Protein AF-A0A2W5YX73-F1 (afdb_monomer_lite)

Structure (mmCIF, N/CA/C/O backbone):
data_AF-A0A2W5YX73-F1
#
_entry.id   AF-A0A2W5YX73-F1
#
loop_
_atom_site.group_PDB
_atom_site.id
_atom_site.type_symbol
_atom_site.label_atom_id
_atom_site.label_alt_id
_atom_site.label_comp_id
_atom_site.label_asym_id
_atom_site.label_entity_id
_atom_site.label_seq_id
_atom_site.pdbx_PDB_ins_code
_atom_site.Cartn_x
_atom_site.Cartn_y
_atom_site.Cartn_z
_atom_site.occupancy
_atom_site.B_iso_or_equiv
_atom_site.auth_seq_id
_atom_site.auth_comp_id
_atom_site.auth_asym_id
_atom_site.auth_atom_id
_atom_site.pdbx_PDB_model_num
ATOM 1 N N . MET A 1 1 ? 16.501 -4.331 12.157 1.00 64.50 1 MET A N 1
ATOM 2 C CA . MET A 1 1 ? 16.323 -3.641 10.862 1.00 64.50 1 MET A CA 1
ATOM 3 C C . MET A 1 1 ? 17.697 -3.510 10.232 1.00 64.50 1 MET A C 1
ATOM 5 O O . MET A 1 1 ? 18.559 -2.975 10.920 1.00 64.50 1 MET A O 1
ATOM 9 N N . PRO A 1 2 ? 17.926 -4.043 9.022 1.00 68.19 2 PRO A N 1
ATOM 10 C CA . PRO A 1 2 ? 19.190 -3.872 8.308 1.00 68.19 2 PRO A CA 1
ATOM 11 C C . PRO A 1 2 ? 19.464 -2.392 8.031 1.00 68.19 2 PRO A C 1
ATOM 13 O O . PRO A 1 2 ? 18.522 -1.626 7.815 1.00 68.19 2 PRO A O 1
ATOM 16 N N . ASP A 1 3 ? 20.736 -1.993 7.995 1.00 71.75 3 ASP A N 1
ATOM 17 C CA . ASP A 1 3 ? 21.124 -0.585 7.809 1.00 71.75 3 ASP A CA 1
ATOM 18 C C . ASP A 1 3 ? 20.580 0.006 6.498 1.00 71.75 3 ASP A C 1
ATOM 20 O O . ASP A 1 3 ? 20.161 1.161 6.464 1.00 71.75 3 ASP A O 1
ATOM 24 N N . ALA A 1 4 ? 20.470 -0.808 5.440 1.00 72.12 4 ALA A N 1
ATOM 25 C CA . ALA A 1 4 ? 19.916 -0.410 4.141 1.00 72.12 4 ALA A CA 1
ATOM 26 C C . ALA A 1 4 ? 18.429 0.004 4.175 1.00 72.12 4 ALA A C 1
ATOM 28 O O . ALA A 1 4 ? 17.947 0.639 3.230 1.00 72.12 4 ALA A O 1
ATOM 29 N N . TRP A 1 5 ? 17.708 -0.358 5.243 1.00 70.94 5 TRP A N 1
ATOM 30 C CA . TRP A 1 5 ? 16.288 -0.057 5.445 1.00 70.94 5 TRP A CA 1
ATOM 31 C C . TRP A 1 5 ? 16.022 0.835 6.652 1.00 70.94 5 TRP A C 1
ATOM 33 O O . TRP A 1 5 ? 14.865 1.071 6.996 1.00 70.94 5 TRP A O 1
ATOM 43 N N . ARG A 1 6 ? 17.071 1.343 7.305 1.00 77.69 6 ARG A N 1
ATOM 44 C CA . ARG A 1 6 ? 16.932 2.214 8.466 1.00 77.69 6 ARG A CA 1
ATOM 45 C C . ARG A 1 6 ? 16.909 3.674 8.005 1.00 77.69 6 ARG A C 1
ATOM 47 O O . ARG A 1 6 ? 17.974 4.212 7.704 1.00 77.69 6 ARG A O 1
ATOM 54 N N . PRO A 1 7 ? 15.738 4.337 7.936 1.00 78.44 7 PRO A N 1
ATOM 55 C CA . PRO A 1 7 ? 15.716 5.763 7.659 1.00 78.44 7 PRO A CA 1
ATOM 56 C C . PRO A 1 7 ? 16.443 6.522 8.775 1.00 78.44 7 PRO A C 1
ATOM 58 O O . PRO A 1 7 ? 16.339 6.169 9.956 1.00 78.44 7 PRO A O 1
ATOM 61 N N . SER A 1 8 ? 17.184 7.562 8.407 1.00 81.75 8 SER A N 1
ATOM 62 C CA . SER A 1 8 ? 17.710 8.532 9.361 1.00 81.75 8 SER A CA 1
ATOM 63 C C . SER A 1 8 ? 16.676 9.628 9.589 1.00 81.75 8 SER A C 1
ATOM 65 O O . SER A 1 8 ? 15.955 10.025 8.675 1.00 81.75 8 SER A O 1
ATOM 67 N N . LEU A 1 9 ? 16.592 10.104 10.827 1.00 81.81 9 LEU A N 1
ATOM 68 C CA . LEU A 1 9 ? 15.750 11.231 11.202 1.00 81.81 9 LEU A CA 1
ATOM 69 C C . LEU A 1 9 ? 16.659 12.325 11.738 1.00 81.81 9 LEU A C 1
ATOM 71 O O . LEU A 1 9 ? 17.456 12.073 12.643 1.00 81.81 9 LEU A O 1
ATOM 75 N N . ARG A 1 10 ? 16.525 13.532 11.196 1.00 84.12 10 ARG A N 1
ATOM 76 C CA . ARG A 1 10 ? 17.120 14.737 11.776 1.00 84.12 10 ARG A CA 1
ATOM 77 C C . ARG A 1 10 ? 16.108 15.872 11.768 1.00 84.12 10 ARG A C 1
ATOM 79 O O . ARG A 1 10 ? 15.139 15.831 11.013 1.00 84.12 10 ARG A O 1
ATOM 86 N N . THR A 1 11 ? 16.356 16.873 12.599 1.00 80.81 11 THR A N 1
ATOM 87 C CA . THR A 1 11 ? 15.589 18.117 12.603 1.00 80.81 11 THR A CA 1
ATOM 88 C C . THR A 1 11 ? 16.508 19.246 12.170 1.00 80.81 11 THR A C 1
ATOM 90 O O . THR A 1 11 ? 17.600 19.383 12.718 1.00 80.81 11 THR A O 1
ATOM 93 N N . GLU A 1 12 ? 16.069 20.034 11.199 1.00 80.81 12 GLU A N 1
ATOM 94 C CA . GLU A 1 12 ? 16.809 21.158 10.624 1.00 80.81 12 GLU A CA 1
ATOM 95 C C . GLU A 1 12 ? 15.820 22.314 10.433 1.00 80.81 12 GLU A C 1
ATOM 97 O O . GLU A 1 12 ? 14.739 22.107 9.888 1.00 80.81 12 GLU A O 1
ATOM 102 N N . ASP A 1 13 ? 16.121 23.487 10.998 1.00 80.38 13 ASP A N 1
ATOM 103 C CA . ASP A 1 13 ? 15.242 24.671 11.002 1.00 80.38 13 ASP A CA 1
ATOM 104 C C . ASP A 1 13 ? 13.784 24.404 11.442 1.00 80.38 13 ASP A C 1
ATOM 106 O O . ASP A 1 13 ? 12.838 25.019 10.961 1.00 80.38 13 ASP A O 1
ATOM 110 N N . GLY A 1 14 ? 13.585 23.463 12.374 1.00 73.44 14 GLY A N 1
ATOM 111 C CA . GLY A 1 14 ? 12.259 23.070 12.874 1.00 73.44 14 GLY A CA 1
ATOM 112 C C . GLY A 1 14 ? 11.514 22.053 12.001 1.00 73.44 14 GLY A C 1
ATOM 113 O O . GLY A 1 14 ? 10.468 21.554 12.414 1.00 73.44 14 GLY A O 1
ATOM 114 N N . HIS A 1 15 ? 12.067 21.673 10.848 1.00 71.31 15 HIS A N 1
ATOM 115 C CA . HIS A 1 15 ? 11.508 20.661 9.957 1.00 71.31 15 HIS A CA 1
ATOM 116 C C . HIS A 1 15 ? 12.157 19.296 10.184 1.00 71.31 15 HIS A C 1
ATOM 118 O O . HIS A 1 15 ? 13.371 19.179 10.371 1.00 71.31 15 HIS A O 1
ATOM 124 N N . ARG A 1 16 ? 11.343 18.236 10.152 1.00 77.00 16 ARG A N 1
ATOM 125 C CA . ARG A 1 16 ? 11.833 16.859 10.227 1.00 77.00 16 ARG A CA 1
ATOM 126 C C . ARG A 1 16 ? 12.245 16.393 8.832 1.00 77.00 16 ARG A C 1
ATOM 128 O O . ARG A 1 16 ? 11.451 16.408 7.898 1.00 77.00 16 ARG A O 1
ATOM 135 N N . ILE A 1 17 ? 13.501 15.977 8.709 1.00 80.31 17 ILE A N 1
ATOM 136 C CA . ILE A 1 17 ? 14.072 15.438 7.477 1.00 80.31 17 ILE A CA 1
ATOM 137 C C . ILE A 1 17 ? 14.245 13.935 7.645 1.00 80.31 17 ILE A C 1
ATOM 139 O O . ILE A 1 17 ? 14.902 13.469 8.584 1.00 80.31 17 ILE A O 1
ATOM 143 N N . VAL A 1 18 ? 13.667 13.183 6.710 1.00 81.50 18 VAL A N 1
ATOM 144 C CA . VAL A 1 18 ? 13.830 11.730 6.620 1.00 81.50 18 VAL A CA 1
ATOM 145 C C . VAL A 1 18 ? 14.858 11.427 5.537 1.00 81.50 18 VAL A C 1
ATOM 147 O O . VAL A 1 18 ? 14.626 11.690 4.358 1.00 81.50 18 VAL A O 1
ATOM 150 N N . GLY A 1 19 ? 15.998 10.866 5.928 1.00 80.94 19 GLY A N 1
ATOM 151 C CA . GLY A 1 19 ? 16.994 10.348 4.998 1.00 80.94 19 GLY A CA 1
ATOM 152 C C . GLY A 1 19 ? 16.737 8.874 4.707 1.00 80.94 19 GLY A C 1
ATOM 153 O O . GLY A 1 19 ? 16.690 8.056 5.624 1.00 80.94 19 GLY A O 1
ATOM 154 N N . PHE A 1 20 ? 16.597 8.506 3.436 1.00 80.50 20 PHE A N 1
ATOM 155 C CA . PHE A 1 20 ? 16.437 7.113 3.026 1.00 80.50 20 PHE A CA 1
ATOM 156 C C . PHE A 1 20 ? 17.127 6.852 1.684 1.00 80.50 20 PHE A C 1
ATOM 158 O O . PHE A 1 20 ? 16.826 7.495 0.681 1.00 80.50 20 PHE A O 1
ATOM 165 N N . ARG A 1 21 ? 18.069 5.896 1.655 1.00 75.75 21 ARG A N 1
ATOM 166 C CA . ARG A 1 21 ? 18.808 5.473 0.443 1.00 75.75 21 ARG A CA 1
ATOM 167 C C . ARG A 1 21 ? 19.430 6.632 -0.353 1.00 75.75 21 ARG A C 1
ATOM 169 O O . ARG A 1 21 ? 19.309 6.699 -1.575 1.00 75.75 21 ARG A O 1
ATOM 176 N N . GLY A 1 22 ? 20.080 7.557 0.354 1.00 72.62 22 GLY A N 1
ATOM 177 C CA . GLY A 1 22 ? 20.743 8.721 -0.246 1.00 72.62 22 GLY A CA 1
ATOM 178 C C . GLY A 1 22 ? 19.786 9.794 -0.775 1.00 72.62 22 GLY A C 1
ATOM 179 O O . GLY A 1 22 ? 20.237 10.739 -1.414 1.00 72.62 22 GLY A O 1
ATOM 180 N N . ARG A 1 23 ? 18.479 9.657 -0.524 1.00 73.81 23 ARG A N 1
ATOM 181 C CA . ARG A 1 23 ? 17.484 10.704 -0.756 1.00 73.81 23 ARG A CA 1
ATOM 182 C C . ARG A 1 23 ? 17.088 11.330 0.568 1.00 73.81 23 ARG A C 1
ATOM 184 O O . ARG A 1 23 ? 16.993 10.638 1.581 1.00 73.81 23 ARG A O 1
ATOM 191 N N . GLU A 1 24 ? 16.825 12.624 0.527 1.00 79.88 24 GLU A N 1
ATOM 192 C CA . GLU A 1 24 ? 16.301 13.371 1.659 1.00 79.88 24 GLU A CA 1
ATOM 193 C C . GLU A 1 24 ? 14.880 13.808 1.349 1.00 79.88 24 GLU A C 1
ATOM 195 O O . GLU A 1 24 ? 14.590 14.330 0.272 1.00 79.88 24 GLU A O 1
ATOM 200 N N . LEU A 1 25 ? 13.992 13.563 2.301 1.00 70.69 25 LEU A N 1
ATOM 201 C CA . LEU A 1 25 ? 12.628 14.047 2.272 1.00 70.69 25 LEU A CA 1
ATOM 202 C C . LEU A 1 25 ? 12.516 15.174 3.278 1.00 70.69 25 LEU A C 1
ATOM 204 O O . LEU A 1 25 ? 12.533 14.950 4.488 1.00 70.69 25 LEU A O 1
ATOM 208 N N . THR A 1 26 ? 12.371 16.379 2.754 1.00 68.00 26 THR A N 1
ATOM 209 C CA . THR A 1 26 ? 12.058 17.582 3.528 1.00 68.00 26 THR A CA 1
ATOM 210 C C . THR A 1 26 ? 10.549 17.767 3.690 1.00 68.00 26 THR A C 1
ATOM 212 O O . THR A 1 26 ? 10.110 18.540 4.533 1.00 68.00 26 THR A O 1
ATOM 215 N N . SER A 1 27 ? 9.744 17.017 2.927 1.00 62.44 27 SER A N 1
ATOM 216 C CA . SER A 1 27 ? 8.284 16.980 3.032 1.00 62.44 27 SER A CA 1
ATOM 217 C C . SER A 1 27 ? 7.774 16.089 4.163 1.00 62.44 27 SER A C 1
ATOM 219 O O . SER A 1 27 ? 6.570 16.021 4.365 1.00 62.44 27 SER A O 1
ATOM 221 N N . ALA A 1 28 ? 8.651 15.414 4.915 1.00 59.47 28 ALA A N 1
ATOM 222 C CA . ALA A 1 28 ? 8.282 14.623 6.090 1.00 59.47 28 ALA A CA 1
ATOM 223 C C . ALA A 1 28 ? 8.015 15.518 7.314 1.00 59.47 28 ALA A C 1
ATOM 225 O O . ALA A 1 28 ? 8.514 15.273 8.414 1.00 59.47 28 ALA A O 1
ATOM 226 N N . VAL A 1 29 ? 7.234 16.575 7.095 1.00 63.47 29 VAL A N 1
ATOM 227 C CA . VAL A 1 29 ? 6.803 17.541 8.102 1.00 63.47 29 VAL A CA 1
ATOM 228 C C . VAL A 1 29 ? 5.967 16.847 9.196 1.00 63.47 29 VAL A C 1
ATOM 230 O O . VAL A 1 29 ? 5.650 15.652 9.095 1.00 63.47 29 VAL A O 1
ATOM 233 N N . GLY A 1 30 ? 5.682 17.545 10.300 1.00 60.91 30 GLY A N 1
ATOM 234 C CA . GLY A 1 30 ? 4.967 16.965 11.450 1.00 60.91 30 GLY A CA 1
ATOM 235 C C . GLY A 1 30 ? 3.643 16.306 11.044 1.00 60.91 30 GLY A C 1
ATOM 236 O O . GLY A 1 30 ? 3.316 15.223 11.518 1.00 60.91 30 GLY A O 1
ATOM 237 N N . GLU A 1 31 ? 2.989 16.882 10.045 1.00 69.00 31 GLU A N 1
ATOM 238 C CA . GLU A 1 31 ? 1.751 16.475 9.388 1.00 69.00 31 GLU A CA 1
ATOM 239 C C . GLU A 1 31 ? 1.825 15.071 8.753 1.00 69.00 31 GLU A C 1
ATOM 241 O O . GLU A 1 31 ? 0.798 14.431 8.563 1.00 69.00 31 GLU A O 1
ATOM 246 N N . PHE A 1 32 ? 3.023 14.538 8.475 1.00 70.31 32 PHE A N 1
ATOM 247 C CA . PHE A 1 32 ? 3.219 13.179 7.937 1.00 70.31 32 PHE A CA 1
ATOM 248 C C . PHE A 1 32 ? 3.825 12.192 8.932 1.00 70.31 32 PHE A C 1
ATOM 250 O O . PHE A 1 32 ? 4.007 11.019 8.610 1.00 70.31 32 PHE A O 1
ATOM 257 N N . SER A 1 33 ? 4.175 12.636 10.139 1.00 76.06 33 SER A N 1
ATOM 258 C CA . SER A 1 33 ? 4.973 11.804 11.042 1.00 76.06 33 SER A CA 1
ATOM 259 C C . SER A 1 33 ? 4.614 11.922 12.529 1.00 76.06 33 SER A C 1
ATOM 261 O O . SER A 1 33 ? 5.169 11.189 13.348 1.00 76.06 33 SER A O 1
ATOM 263 N N . ASP A 1 34 ? 3.692 12.811 12.896 1.00 86.06 34 ASP A N 1
ATOM 264 C CA . ASP A 1 34 ? 3.121 12.944 14.235 1.00 86.06 34 ASP A CA 1
ATOM 265 C C . ASP A 1 34 ? 1.598 12.761 14.174 1.00 86.06 34 ASP A C 1
ATOM 267 O O . ASP A 1 34 ? 0.878 13.562 13.579 1.00 86.06 34 ASP A O 1
ATOM 271 N N . ALA A 1 35 ? 1.099 11.695 14.802 1.00 89.81 35 ALA A N 1
ATOM 272 C CA . ALA A 1 35 ? -0.325 11.376 14.782 1.00 89.81 35 ALA A CA 1
ATOM 273 C C . ALA A 1 35 ? -1.190 12.443 15.470 1.00 89.81 35 ALA A C 1
ATOM 275 O O . ALA A 1 35 ? -2.338 12.629 15.079 1.00 89.81 35 ALA A O 1
ATOM 276 N N . GLY A 1 36 ? -0.662 13.155 16.470 1.00 91.00 36 GLY A N 1
ATOM 277 C CA . GLY A 1 36 ? -1.376 14.247 17.125 1.00 91.00 36 GLY A CA 1
ATOM 278 C C . GLY A 1 36 ? -1.599 15.419 16.173 1.00 91.00 36 GLY A C 1
ATOM 279 O O . GLY A 1 36 ? -2.714 15.935 16.104 1.00 91.00 36 GLY A O 1
ATOM 280 N N . VAL A 1 37 ? -0.572 15.779 15.398 1.00 89.88 37 VAL A N 1
ATOM 281 C CA . VAL A 1 37 ? -0.662 16.820 14.358 1.00 89.88 37 VAL A CA 1
ATOM 282 C C . VAL A 1 37 ? -1.622 16.391 13.247 1.00 89.88 37 VAL A C 1
ATOM 284 O O . VAL A 1 37 ? -2.580 17.108 12.979 1.00 89.88 37 VAL A O 1
ATOM 287 N N . MET A 1 38 ? -1.459 15.180 12.695 1.00 91.44 38 MET A N 1
ATOM 288 C CA . MET A 1 38 ? -2.373 14.624 11.678 1.00 91.44 38 MET A CA 1
ATOM 289 C C . MET A 1 38 ? -3.840 14.709 12.110 1.00 91.44 38 MET A C 1
ATOM 291 O O . MET A 1 38 ? -4.715 15.115 11.350 1.00 91.44 38 MET A O 1
ATOM 295 N N . LEU A 1 39 ? -4.116 14.305 13.351 1.00 94.06 39 LEU A N 1
ATOM 296 C CA . LEU A 1 39 ? -5.461 14.274 13.908 1.00 94.06 39 LEU A CA 1
ATOM 297 C C . LEU A 1 39 ? -6.023 15.672 14.189 1.00 94.06 39 LEU A C 1
ATOM 299 O O . LEU A 1 39 ? -7.244 15.837 14.158 1.00 94.06 39 LEU A O 1
ATOM 303 N N . ALA A 1 40 ? -5.173 16.650 14.504 1.00 92.62 40 ALA A N 1
ATOM 304 C CA . ALA A 1 40 ? -5.582 18.040 14.665 1.00 92.62 40 ALA A CA 1
ATOM 305 C C . ALA A 1 40 ? -5.956 18.661 13.310 1.00 92.62 40 ALA A C 1
ATOM 307 O O . ALA A 1 40 ? -7.027 19.260 13.199 1.00 92.62 40 ALA A O 1
ATOM 308 N N . ASP A 1 41 ? -5.144 18.438 12.275 1.00 91.81 41 ASP A N 1
ATOM 309 C CA . ASP A 1 41 ? -5.401 18.930 10.915 1.00 91.81 41 ASP A CA 1
ATOM 310 C C . ASP A 1 41 ? -6.651 18.286 10.299 1.00 91.81 41 ASP A C 1
ATOM 312 O O . ASP A 1 41 ? -7.499 18.964 9.709 1.00 91.81 41 ASP A O 1
ATOM 316 N N . ALA A 1 42 ? -6.817 16.976 10.498 1.00 92.81 42 ALA A N 1
ATOM 317 C CA . ALA A 1 42 ? -8.021 16.253 10.105 1.00 92.81 42 ALA A CA 1
ATOM 318 C C . ALA A 1 42 ? -9.270 16.852 10.772 1.00 92.81 42 ALA A C 1
ATOM 320 O O . ALA A 1 42 ? -10.234 17.205 10.093 1.00 92.81 42 ALA A O 1
ATOM 321 N N . ALA A 1 43 ? -9.228 17.069 12.090 1.00 93.75 43 ALA A N 1
ATOM 322 C CA . ALA A 1 43 ? -10.350 17.660 12.814 1.00 93.75 43 ALA A CA 1
ATOM 323 C C . ALA A 1 43 ? -10.668 19.088 12.337 1.00 93.75 43 ALA A C 1
ATOM 325 O O . ALA A 1 43 ? -11.839 19.438 12.194 1.00 93.75 43 ALA A O 1
ATOM 326 N N . ALA A 1 44 ? -9.648 19.898 12.034 1.00 95.62 44 ALA A N 1
ATOM 327 C CA . ALA A 1 44 ? -9.822 21.259 11.523 1.00 95.62 44 ALA A CA 1
ATOM 328 C C . ALA A 1 44 ? -10.522 21.310 10.150 1.00 95.62 44 ALA A C 1
ATOM 330 O O . ALA A 1 44 ? -11.118 22.328 9.801 1.00 95.62 44 ALA A O 1
ATOM 331 N N . THR A 1 45 ? -10.482 20.212 9.390 1.00 95.25 45 THR A N 1
ATOM 332 C CA . THR A 1 45 ? -11.120 20.074 8.070 1.00 95.25 45 THR A CA 1
ATOM 333 C C . THR A 1 45 ? -12.400 19.231 8.093 1.00 95.25 45 THR A C 1
ATOM 335 O O . THR A 1 45 ? -12.997 18.990 7.045 1.00 95.25 45 THR A O 1
ATOM 338 N N . GLY A 1 46 ? -12.862 18.813 9.278 1.00 96.50 46 GLY A N 1
ATOM 339 C CA . GLY A 1 46 ? -14.061 17.984 9.441 1.00 96.50 46 GLY A CA 1
ATOM 340 C C . GLY A 1 46 ? -13.849 16.496 9.141 1.00 96.50 46 GLY A C 1
ATOM 341 O O . GLY A 1 46 ? -14.821 15.755 9.021 1.00 96.50 46 GLY A O 1
ATOM 342 N N . VAL A 1 47 ? -12.599 16.042 9.022 1.00 96.69 47 VAL A N 1
ATOM 343 C CA . VAL A 1 47 ? -12.254 14.625 8.878 1.00 96.69 47 VAL A CA 1
ATOM 344 C C . VAL A 1 47 ? -12.177 13.984 10.263 1.00 96.69 47 VAL A C 1
ATOM 346 O O . VAL A 1 47 ? -11.307 14.294 11.076 1.00 96.69 47 VAL A O 1
ATOM 349 N N . GLU A 1 48 ? -13.102 13.066 10.538 1.00 95.44 48 GLU A N 1
ATOM 350 C CA . GLU A 1 48 ? -13.246 12.436 11.859 1.00 95.44 48 GLU A CA 1
ATOM 351 C C . GLU A 1 48 ? -12.358 11.196 12.045 1.00 95.44 48 GLU A C 1
ATOM 353 O O . GLU A 1 48 ? -12.032 10.826 13.177 1.00 95.44 48 GLU A O 1
ATOM 358 N N . HIS A 1 49 ? -11.955 10.562 10.941 1.00 96.50 49 HIS A N 1
ATOM 359 C CA . HIS A 1 49 ? -11.206 9.311 10.945 1.00 96.50 49 HIS A CA 1
ATOM 360 C C . HIS A 1 49 ? -10.146 9.296 9.841 1.00 96.50 49 HIS A C 1
ATOM 362 O O . HIS A 1 49 ? -10.429 9.673 8.704 1.00 96.50 49 HIS A O 1
ATOM 368 N N . LEU A 1 50 ? -8.943 8.817 10.162 1.00 96.50 50 LEU A N 1
ATOM 369 C CA . LEU A 1 50 ? -7.853 8.652 9.200 1.00 96.50 50 LEU A CA 1
ATOM 370 C C . LEU A 1 50 ? -7.507 7.173 9.020 1.00 96.50 50 LEU A C 1
ATOM 372 O O . LEU A 1 50 ? -7.297 6.448 9.993 1.00 96.50 50 LEU A O 1
ATOM 376 N N . LEU A 1 51 ? -7.399 6.747 7.762 1.00 96.56 51 LEU A N 1
ATOM 377 C CA . LEU A 1 51 ? -6.804 5.467 7.392 1.00 96.56 51 LEU A CA 1
ATOM 378 C C . LEU A 1 51 ? -5.330 5.699 7.052 1.00 96.56 51 LEU A C 1
ATOM 380 O O . LEU A 1 51 ? -5.017 6.353 6.061 1.00 96.56 51 LEU A O 1
ATOM 384 N N . LEU A 1 52 ? -4.433 5.178 7.882 1.00 95.81 52 LEU A N 1
ATOM 385 C CA . LEU A 1 52 ? -2.993 5.269 7.676 1.00 95.81 52 LEU A CA 1
ATOM 386 C C . LEU A 1 52 ? -2.501 4.153 6.752 1.00 95.81 52 LEU A C 1
ATOM 388 O O . LEU A 1 52 ? -3.044 3.049 6.748 1.00 95.81 52 LEU A O 1
ATOM 392 N N . SER A 1 53 ? -1.429 4.419 6.018 1.00 93.88 53 SER A N 1
ATOM 393 C CA . SER A 1 53 ? -0.735 3.427 5.202 1.00 93.88 53 SER A CA 1
ATOM 394 C C . SER A 1 53 ? 0.785 3.580 5.372 1.00 93.88 53 SER A C 1
ATOM 396 O O . SER A 1 53 ? 1.252 4.623 5.852 1.00 93.88 53 SER A O 1
ATOM 398 N N . PRO A 1 54 ? 1.585 2.539 5.082 1.00 89.44 54 PRO A N 1
ATOM 399 C CA . PRO A 1 54 ? 3.034 2.680 5.024 1.00 89.44 54 PRO A CA 1
ATOM 400 C C . PRO A 1 54 ? 3.439 3.675 3.928 1.00 89.44 54 PRO A C 1
ATOM 402 O O . PRO A 1 54 ? 2.688 3.992 3.018 1.00 89.44 54 PRO A O 1
ATOM 405 N N . TRP A 1 55 ? 4.675 4.167 3.965 1.00 86.44 55 TRP A N 1
ATOM 406 C CA . TRP A 1 55 ? 5.178 4.911 2.813 1.00 86.44 55 TRP A CA 1
ATOM 407 C C . TRP A 1 55 ? 5.576 3.915 1.721 1.00 86.44 55 TRP A C 1
ATOM 409 O O . TRP A 1 55 ? 6.494 3.125 1.941 1.00 86.44 55 TRP A O 1
ATOM 419 N N . ILE A 1 56 ? 4.949 3.964 0.539 1.00 86.12 56 ILE A N 1
ATOM 420 C CA . ILE A 1 56 ? 5.162 2.978 -0.541 1.00 86.12 56 ILE A CA 1
ATOM 421 C C . ILE A 1 56 ? 6.639 2.718 -0.886 1.00 86.12 56 ILE A C 1
ATOM 423 O O . ILE A 1 56 ? 7.029 1.600 -1.215 1.00 86.12 56 ILE A O 1
ATOM 427 N N . SER A 1 57 ? 7.506 3.729 -0.752 1.00 81.19 57 SER A N 1
ATOM 428 C CA . SER A 1 57 ? 8.949 3.594 -1.019 1.00 81.19 57 SER A CA 1
ATOM 429 C C . SER A 1 57 ? 9.687 2.701 -0.009 1.00 81.19 57 SER A C 1
ATOM 431 O O . SER A 1 57 ? 10.822 2.292 -0.267 1.00 81.19 57 SER A O 1
ATOM 433 N N . LEU A 1 58 ? 9.061 2.400 1.132 1.00 80.81 58 LEU A N 1
ATOM 434 C CA . LEU A 1 58 ? 9.536 1.465 2.150 1.00 80.81 58 LEU A CA 1
ATOM 435 C C . LEU A 1 58 ? 9.024 0.034 1.927 1.00 80.81 58 LEU A C 1
ATOM 437 O O . LEU A 1 58 ? 9.417 -0.865 2.674 1.00 80.81 58 LEU A O 1
ATOM 441 N N . VAL A 1 59 ? 8.182 -0.212 0.916 1.00 83.06 59 VAL A N 1
ATOM 442 C CA . VAL A 1 59 ? 7.771 -1.575 0.562 1.00 83.06 59 VAL A CA 1
ATOM 443 C C . VAL A 1 59 ? 8.946 -2.296 -0.123 1.00 83.06 59 VAL A C 1
ATOM 445 O O . VAL A 1 59 ? 9.488 -1.811 -1.123 1.00 83.06 59 VAL A O 1
ATOM 448 N N . PRO A 1 60 ? 9.388 -3.456 0.394 1.00 83.25 60 PRO A N 1
ATOM 449 C CA . PRO A 1 60 ? 10.694 -4.023 0.070 1.00 83.25 60 PRO A CA 1
ATOM 450 C C . PRO A 1 60 ? 10.716 -4.903 -1.190 1.00 83.25 60 PRO A C 1
ATOM 452 O O . PRO A 1 60 ? 11.218 -6.021 -1.158 1.00 83.25 60 PRO A O 1
ATOM 455 N N . VAL A 1 61 ? 10.237 -4.380 -2.324 1.00 81.19 61 VAL A N 1
ATOM 456 C CA . VAL A 1 61 ? 10.044 -5.111 -3.601 1.00 81.19 61 VAL A CA 1
ATOM 457 C C . VAL A 1 61 ? 11.319 -5.776 -4.150 1.00 81.19 61 VAL A C 1
ATOM 459 O O . VAL A 1 61 ? 11.236 -6.789 -4.835 1.00 81.19 61 VAL A O 1
ATOM 462 N N . GLY A 1 62 ? 12.501 -5.227 -3.851 1.00 82.06 62 GLY A N 1
ATOM 463 C CA . GLY A 1 62 ? 13.800 -5.768 -4.286 1.00 82.06 62 GLY A CA 1
ATOM 464 C C . GLY A 1 62 ? 14.628 -6.438 -3.185 1.00 82.06 62 GLY A C 1
ATOM 465 O O . GLY A 1 62 ? 15.790 -6.753 -3.422 1.00 82.06 62 GLY A O 1
ATOM 466 N N . ALA A 1 63 ? 14.082 -6.589 -1.976 1.00 84.62 63 ALA A N 1
ATOM 467 C CA . ALA A 1 63 ? 14.792 -7.202 -0.856 1.00 84.62 63 ALA A CA 1
ATOM 468 C C . ALA A 1 63 ? 14.702 -8.732 -0.889 1.00 84.62 63 ALA A C 1
ATOM 470 O O . ALA A 1 63 ? 13.734 -9.302 -1.405 1.00 84.62 63 ALA A O 1
ATOM 471 N N . GLY A 1 64 ? 15.676 -9.390 -0.255 1.00 86.19 64 GLY A N 1
ATOM 472 C CA . GLY A 1 64 ? 15.591 -10.823 0.024 1.00 86.19 64 GLY A CA 1
ATOM 473 C C . GLY A 1 64 ? 14.419 -11.153 0.968 1.00 86.19 64 GLY A C 1
ATOM 474 O O . GLY A 1 64 ? 13.986 -10.277 1.722 1.00 86.19 64 GLY A O 1
ATOM 475 N N . PRO A 1 65 ? 13.907 -12.399 0.976 1.00 84.50 65 PRO A N 1
ATOM 476 C CA . PRO A 1 65 ? 12.683 -12.756 1.703 1.00 84.50 65 PRO A CA 1
ATOM 477 C C . PRO A 1 65 ? 12.687 -12.396 3.198 1.00 84.50 65 PRO A C 1
ATOM 479 O O . PRO A 1 65 ? 11.719 -11.822 3.694 1.00 84.50 65 PRO A O 1
ATOM 482 N N . ASP A 1 66 ? 13.778 -12.679 3.914 1.00 87.38 66 ASP A N 1
ATOM 483 C CA . ASP A 1 66 ? 13.871 -12.415 5.359 1.00 87.38 66 ASP A CA 1
ATOM 484 C C . ASP A 1 66 ? 13.919 -10.917 5.673 1.00 87.38 66 ASP A C 1
ATOM 486 O O . ASP A 1 66 ? 13.286 -10.436 6.615 1.00 87.38 66 ASP A O 1
ATOM 490 N N . GLU A 1 67 ? 14.643 -10.163 4.847 1.00 88.69 67 GLU A N 1
ATOM 491 C CA . GLU A 1 67 ? 14.716 -8.711 4.952 1.00 88.69 67 GLU A CA 1
ATOM 492 C C . GLU A 1 67 ? 13.353 -8.079 4.670 1.00 88.69 67 GLU A C 1
ATOM 494 O O . GLU A 1 67 ? 12.899 -7.232 5.438 1.00 88.69 67 GLU A O 1
ATOM 499 N N . ALA A 1 68 ? 12.667 -8.536 3.622 1.00 90.38 68 ALA A N 1
ATOM 500 C CA . ALA A 1 68 ? 11.350 -8.045 3.257 1.00 90.38 68 ALA A CA 1
ATOM 501 C C . ALA A 1 68 ? 10.323 -8.256 4.376 1.00 90.38 68 ALA A C 1
ATOM 503 O O . ALA A 1 68 ? 9.631 -7.316 4.770 1.00 90.38 68 ALA A O 1
ATOM 504 N N . ARG A 1 69 ? 10.280 -9.464 4.951 1.00 90.75 69 ARG A N 1
ATOM 505 C CA . ARG A 1 69 ? 9.415 -9.776 6.097 1.00 90.75 69 ARG A CA 1
ATOM 506 C C . ARG A 1 69 ? 9.718 -8.891 7.296 1.00 90.75 69 ARG A C 1
ATOM 508 O O . ARG A 1 69 ? 8.803 -8.321 7.882 1.00 90.75 69 ARG A O 1
ATOM 515 N N . LEU A 1 70 ? 10.995 -8.739 7.651 1.00 91.00 70 LEU A N 1
ATOM 516 C CA . LEU A 1 70 ? 11.398 -7.902 8.780 1.00 91.00 70 LEU A CA 1
ATOM 517 C C . LEU A 1 70 ? 10.984 -6.437 8.575 1.00 91.00 70 LEU A C 1
ATOM 519 O O . LEU A 1 70 ? 10.495 -5.799 9.508 1.00 91.00 70 LEU A O 1
ATOM 523 N N . VAL A 1 71 ? 11.158 -5.909 7.363 1.00 90.25 71 VAL A N 1
ATOM 524 C CA . VAL A 1 71 ? 10.786 -4.534 7.008 1.00 90.25 71 VAL A CA 1
ATOM 525 C C . VAL A 1 71 ? 9.272 -4.326 7.080 1.00 90.25 71 VAL A C 1
ATOM 527 O O . VAL A 1 71 ? 8.828 -3.349 7.684 1.00 90.25 71 VAL A O 1
ATOM 530 N N . CYS A 1 72 ? 8.477 -5.241 6.520 1.00 94.19 72 CYS A N 1
ATOM 531 C CA . CYS A 1 72 ? 7.016 -5.192 6.608 1.00 94.19 72 CYS A CA 1
ATOM 532 C C . CYS A 1 72 ? 6.543 -5.281 8.063 1.00 94.19 72 CYS A C 1
ATOM 534 O O . CYS A 1 72 ? 5.765 -4.442 8.513 1.00 94.19 72 CYS A O 1
ATOM 536 N N . ARG A 1 73 ? 7.081 -6.228 8.837 1.00 93.12 73 ARG A N 1
ATOM 537 C CA . ARG A 1 73 ? 6.713 -6.425 10.242 1.00 93.12 73 ARG A CA 1
ATOM 538 C C . ARG A 1 73 ? 6.942 -5.177 11.092 1.00 93.12 73 ARG A C 1
ATOM 540 O O . ARG A 1 73 ? 6.052 -4.783 11.836 1.00 93.12 73 ARG A O 1
ATOM 547 N N . VAL A 1 74 ? 8.100 -4.525 10.970 1.00 92.50 74 VAL A N 1
ATOM 548 C CA . VAL A 1 74 ? 8.402 -3.305 11.743 1.00 92.50 74 VAL A CA 1
ATOM 549 C C . VAL A 1 74 ? 7.432 -2.169 11.409 1.00 92.50 74 VAL A C 1
ATOM 551 O O . VAL A 1 74 ? 7.009 -1.447 12.315 1.00 92.50 74 VAL A O 1
ATOM 554 N N . GLN A 1 75 ? 7.058 -2.019 10.135 1.00 92.88 75 GLN A N 1
ATOM 555 C CA . GLN A 1 75 ? 6.063 -1.030 9.712 1.00 92.88 75 GLN A CA 1
ATOM 556 C C . GLN A 1 75 ? 4.682 -1.354 10.292 1.00 92.88 75 GLN A C 1
ATOM 558 O O . GLN A 1 75 ? 4.062 -0.492 10.913 1.00 92.88 75 GLN A O 1
ATOM 563 N N . ASN A 1 76 ? 4.246 -2.610 10.180 1.00 96.50 76 ASN A N 1
ATOM 564 C CA . ASN A 1 76 ? 2.944 -3.066 10.669 1.00 96.50 76 ASN A CA 1
ATOM 565 C C . ASN A 1 76 ? 2.825 -2.940 12.193 1.00 96.50 76 ASN A C 1
ATOM 567 O O . ASN A 1 76 ? 1.817 -2.451 12.691 1.00 96.50 76 ASN A O 1
ATOM 571 N N . GLU A 1 77 ? 3.869 -3.301 12.944 1.00 95.62 77 GLU A N 1
ATOM 572 C CA . GLU A 1 77 ? 3.913 -3.111 14.399 1.00 95.62 77 GLU A CA 1
ATOM 573 C C . GLU A 1 77 ? 3.859 -1.621 14.781 1.00 95.62 77 GLU A C 1
ATOM 575 O O . GLU A 1 77 ? 3.262 -1.259 15.795 1.00 95.62 77 GLU A O 1
ATOM 580 N N . GLY A 1 78 ? 4.473 -0.741 13.982 1.00 94.12 78 GLY A N 1
ATOM 581 C CA . GLY A 1 78 ? 4.378 0.709 14.157 1.00 94.12 78 GLY A CA 1
ATOM 582 C C . GLY A 1 78 ? 2.956 1.232 13.959 1.00 94.12 78 GLY A C 1
ATOM 583 O O . GLY A 1 78 ? 2.438 1.932 14.828 1.00 94.12 78 GLY A O 1
ATOM 584 N N . LEU A 1 79 ? 2.316 0.839 12.857 1.00 95.81 79 LEU A N 1
ATOM 585 C CA . LEU A 1 79 ? 0.932 1.195 12.541 1.00 95.81 79 LEU A CA 1
ATOM 586 C C . LEU A 1 79 ? -0.041 0.663 13.598 1.00 95.81 79 LEU A C 1
ATOM 588 O O . LEU A 1 79 ? -0.872 1.418 14.092 1.00 95.81 79 LEU A O 1
ATOM 592 N N . ALA A 1 80 ? 0.115 -0.591 14.026 1.00 97.06 80 ALA A N 1
ATOM 593 C CA . ALA A 1 80 ? -0.711 -1.187 15.073 1.00 97.06 80 ALA A CA 1
ATOM 594 C C . ALA A 1 80 ? -0.606 -0.426 16.404 1.00 97.06 80 ALA A C 1
ATOM 596 O O . ALA A 1 80 ? -1.621 -0.176 17.053 1.00 97.06 80 ALA A O 1
ATOM 597 N N . ARG A 1 81 ? 0.602 0.008 16.799 1.00 96.62 81 ARG A N 1
ATOM 598 C CA . ARG A 1 81 ? 0.778 0.848 17.998 1.00 96.62 81 ARG A CA 1
ATOM 599 C C . ARG A 1 81 ? 0.095 2.208 17.863 1.00 96.62 81 ARG A C 1
ATOM 601 O O . ARG A 1 81 ? -0.496 2.670 18.833 1.00 96.62 81 ARG A O 1
ATOM 608 N N . LEU A 1 82 ? 0.173 2.842 16.691 1.00 95.19 82 LEU A N 1
ATOM 609 C CA . LEU A 1 82 ? -0.491 4.124 16.438 1.00 95.19 82 LEU A CA 1
ATOM 610 C C . LEU A 1 82 ? -2.014 3.985 16.504 1.00 95.19 82 LEU A C 1
ATOM 612 O O . LEU A 1 82 ? -2.666 4.747 17.212 1.00 95.19 82 LEU A O 1
ATOM 616 N N . VAL A 1 83 ? -2.570 2.977 15.836 1.00 97.00 83 VAL A N 1
ATOM 617 C CA . VAL A 1 83 ? -4.010 2.691 15.852 1.00 97.00 83 VAL A CA 1
ATOM 618 C C . VAL A 1 83 ? -4.501 2.398 17.273 1.00 97.00 83 VAL A C 1
ATOM 620 O O . VAL A 1 83 ? -5.498 2.970 17.710 1.00 97.00 83 VAL A O 1
ATOM 623 N N . ALA A 1 84 ? -3.761 1.593 18.042 1.00 97.25 84 ALA A N 1
ATOM 624 C CA . ALA A 1 84 ? -4.095 1.296 19.434 1.00 97.25 84 ALA A CA 1
ATOM 625 C C . ALA A 1 84 ? -4.044 2.530 20.356 1.00 97.25 84 ALA A C 1
ATOM 627 O O . ALA A 1 84 ? -4.776 2.582 21.343 1.00 97.25 84 ALA A O 1
ATOM 628 N N . ALA A 1 85 ? -3.199 3.521 20.051 1.00 97.06 85 ALA A N 1
ATOM 629 C CA . ALA A 1 85 ? -3.097 4.758 20.825 1.00 97.06 85 ALA A CA 1
ATOM 630 C C . ALA A 1 85 ? -4.259 5.737 20.566 1.00 97.06 85 ALA A C 1
ATOM 632 O O . ALA A 1 85 ? -4.548 6.572 21.423 1.00 97.06 85 ALA A O 1
ATOM 633 N N . TYR A 1 86 ? -4.943 5.628 19.421 1.00 96.31 86 TYR A N 1
ATOM 634 C CA . TYR A 1 86 ? -6.040 6.518 19.021 1.00 96.31 86 TYR A CA 1
ATOM 635 C C . TYR A 1 86 ? -7.268 5.730 18.520 1.00 96.31 86 TYR A C 1
ATOM 637 O O . TYR A 1 86 ? -7.703 5.906 17.373 1.00 96.31 86 TYR A O 1
ATOM 645 N N . PRO A 1 87 ? -7.857 4.860 19.365 1.00 94.50 87 PRO A N 1
ATOM 646 C CA . PRO A 1 87 ? -8.959 3.996 18.961 1.00 94.50 87 PRO A CA 1
ATOM 647 C C . PRO A 1 87 ? -10.168 4.817 18.495 1.00 94.50 87 PRO A C 1
ATOM 649 O O . PRO A 1 87 ? -10.511 5.843 19.082 1.00 94.50 87 PRO A O 1
ATOM 652 N N . GLY A 1 88 ? -10.809 4.373 17.413 1.00 93.94 88 GLY A N 1
ATOM 653 C CA . GLY A 1 88 ? -11.969 5.044 16.812 1.00 93.94 88 GLY A CA 1
ATOM 654 C C . GLY A 1 88 ? -11.634 6.259 15.939 1.00 93.94 88 GLY A C 1
ATOM 655 O O . GLY A 1 88 ? -12.489 6.690 15.170 1.00 93.94 88 GLY A O 1
ATOM 656 N N . ARG A 1 89 ? -10.398 6.773 15.989 1.00 96.81 89 ARG A N 1
ATOM 657 C CA . ARG A 1 89 ? -9.937 7.895 15.150 1.00 96.81 89 ARG A CA 1
ATOM 658 C C . ARG A 1 89 ? -8.946 7.475 14.070 1.00 96.81 89 ARG A C 1
ATOM 660 O O . ARG A 1 89 ? -8.866 8.136 13.040 1.00 96.81 89 ARG A O 1
ATOM 667 N N . LEU A 1 90 ? -8.194 6.404 14.316 1.00 97.56 90 LEU A N 1
ATOM 668 C CA . LEU A 1 90 ? -7.236 5.848 13.370 1.00 97.56 90 LEU A CA 1
ATOM 669 C C . LEU A 1 90 ? -7.575 4.399 13.030 1.00 97.56 90 LEU A C 1
ATOM 671 O O . LEU A 1 90 ? -7.950 3.615 13.902 1.00 97.56 90 LEU A O 1
ATOM 675 N N . SER A 1 91 ? -7.351 4.064 11.767 1.00 98.06 91 SER A N 1
ATOM 676 C CA . SER A 1 91 ? -7.229 2.709 11.231 1.00 98.06 91 SER A CA 1
ATOM 677 C C . SER A 1 91 ? -5.965 2.634 10.382 1.00 98.06 91 SER A C 1
ATOM 679 O O . SER A 1 91 ? -5.388 3.671 10.050 1.00 98.06 91 SER A O 1
ATOM 681 N N . ALA A 1 92 ? -5.537 1.437 9.985 1.00 98.12 92 ALA A N 1
ATOM 682 C CA . ALA A 1 92 ? -4.422 1.306 9.053 1.00 98.12 92 ALA A CA 1
ATOM 683 C C . ALA A 1 92 ? -4.594 0.183 8.024 1.00 98.12 92 ALA A C 1
ATOM 685 O O . ALA A 1 92 ? -5.264 -0.821 8.266 1.00 98.12 92 ALA A O 1
ATOM 686 N N . VAL A 1 93 ? -3.917 0.334 6.891 1.00 98.44 93 VAL A N 1
ATOM 687 C CA . VAL A 1 93 ? -3.467 -0.779 6.050 1.00 98.44 93 VAL A CA 1
ATOM 688 C C . VAL A 1 93 ? -1.963 -0.950 6.251 1.00 98.44 93 VAL A C 1
ATOM 690 O O . VAL A 1 93 ? -1.247 0.033 6.411 1.00 98.44 93 VAL A O 1
ATOM 693 N N . GLY A 1 94 ? -1.476 -2.186 6.304 1.00 97.50 94 GLY A N 1
ATOM 694 C CA . GLY A 1 94 ? -0.053 -2.475 6.484 1.00 97.50 94 GLY A CA 1
ATOM 695 C C . GLY A 1 94 ? 0.682 -2.764 5.179 1.00 97.50 94 GLY A C 1
ATOM 696 O O . GLY A 1 94 ? 0.233 -2.402 4.101 1.00 97.50 94 GLY A O 1
ATOM 697 N N . ALA A 1 95 ? 1.813 -3.454 5.273 1.00 96.31 95 ALA A N 1
ATOM 698 C CA . ALA A 1 95 ? 2.597 -3.942 4.143 1.00 96.31 95 ALA A CA 1
ATOM 699 C C . ALA A 1 95 ? 2.826 -5.452 4.252 1.00 96.31 95 ALA A C 1
ATOM 701 O O . ALA A 1 95 ? 2.957 -5.998 5.349 1.00 96.31 95 ALA A O 1
ATOM 702 N N . VAL A 1 96 ? 2.972 -6.113 3.106 1.00 96.56 96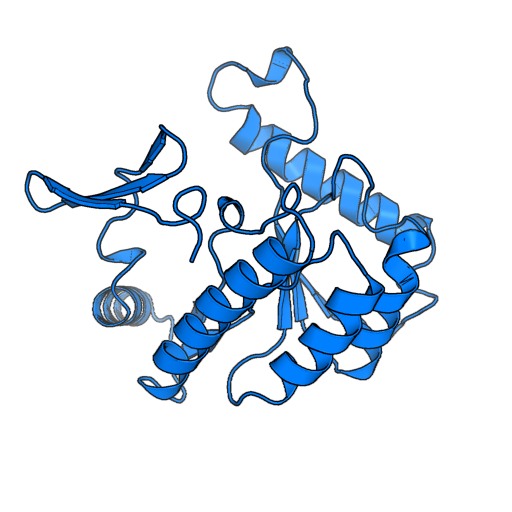 VAL A N 1
ATOM 703 C CA . VAL A 1 96 ? 3.374 -7.523 2.992 1.00 96.56 96 VAL A CA 1
ATOM 704 C C . VAL A 1 96 ? 4.460 -7.677 1.922 1.00 96.56 96 VAL A C 1
ATOM 706 O O . VAL A 1 96 ? 4.534 -6.847 1.011 1.00 96.56 96 VAL A O 1
ATOM 709 N N . PRO A 1 97 ? 5.310 -8.718 1.993 1.00 95.25 97 PRO A N 1
ATOM 710 C CA . PRO A 1 97 ? 6.365 -8.956 1.008 1.00 95.25 97 PRO A CA 1
ATOM 711 C C . PRO A 1 97 ? 5.781 -9.540 -0.291 1.00 95.25 97 PRO A C 1
ATOM 713 O O . PRO A 1 97 ? 5.964 -10.714 -0.601 1.00 95.25 97 PRO A O 1
ATOM 716 N N . VAL A 1 98 ? 5.044 -8.724 -1.050 1.00 94.50 98 VAL A N 1
ATOM 717 C CA . VAL A 1 98 ? 4.261 -9.144 -2.230 1.00 94.50 98 VAL A CA 1
ATOM 718 C C . VAL A 1 98 ? 5.103 -9.755 -3.363 1.00 94.50 98 VAL A C 1
ATOM 720 O O . VAL A 1 98 ? 4.568 -10.451 -4.222 1.00 94.50 98 VAL A O 1
ATOM 723 N N . GLN A 1 99 ? 6.428 -9.567 -3.357 1.00 93.19 99 GLN A N 1
ATOM 724 C CA . GLN A 1 99 ? 7.332 -10.276 -4.267 1.00 93.19 99 GLN A CA 1
ATOM 725 C C . GLN A 1 99 ? 7.379 -11.794 -4.041 1.00 93.19 99 GLN A C 1
ATOM 727 O O . GLN A 1 99 ? 7.822 -12.522 -4.925 1.00 93.19 99 GLN A O 1
ATOM 732 N N . ASP A 1 100 ? 6.904 -12.264 -2.886 1.00 95.06 100 ASP A N 1
ATOM 733 C CA . ASP A 1 100 ? 6.624 -13.666 -2.594 1.00 95.06 100 ASP A CA 1
ATOM 734 C C . ASP A 1 100 ? 5.131 -13.804 -2.227 1.00 95.06 100 ASP A C 1
ATOM 736 O O . ASP A 1 100 ? 4.757 -13.668 -1.059 1.00 95.06 100 ASP A O 1
ATOM 740 N N . PRO A 1 101 ? 4.246 -14.054 -3.211 1.00 96.25 101 PRO A N 1
ATOM 741 C CA . PRO A 1 101 ? 2.797 -14.062 -3.003 1.00 96.25 101 PRO A CA 1
ATOM 742 C C . PRO A 1 101 ? 2.320 -15.101 -1.988 1.00 96.25 101 PRO A C 1
ATOM 744 O O . PRO A 1 101 ? 1.343 -14.864 -1.282 1.00 96.25 101 PRO A O 1
ATOM 747 N N . ALA A 1 102 ? 3.015 -16.236 -1.869 1.00 96.44 102 ALA A N 1
ATOM 748 C CA . ALA A 1 102 ? 2.667 -17.268 -0.898 1.00 96.44 102 ALA A CA 1
ATOM 749 C C . ALA A 1 102 ? 3.013 -16.836 0.534 1.00 96.44 102 ALA A C 1
ATOM 751 O O . ALA A 1 102 ? 2.277 -17.141 1.474 1.00 96.44 102 ALA A O 1
ATOM 752 N N . VAL A 1 103 ? 4.130 -16.128 0.721 1.00 95.62 103 VAL A N 1
ATOM 753 C CA . VAL A 1 103 ? 4.450 -15.486 2.002 1.00 95.62 103 VAL A CA 1
ATOM 754 C C . VAL A 1 103 ? 3.477 -14.352 2.290 1.00 95.62 103 VAL A C 1
ATOM 756 O O . VAL A 1 103 ? 2.911 -14.319 3.379 1.00 95.62 103 VAL A O 1
ATOM 759 N N . ALA A 1 104 ? 3.252 -13.464 1.323 1.00 96.94 104 ALA A N 1
ATOM 760 C CA . ALA A 1 104 ? 2.352 -12.328 1.467 1.00 96.94 104 ALA A CA 1
ATOM 761 C C . ALA A 1 104 ? 0.933 -12.761 1.855 1.00 96.94 104 ALA A C 1
ATOM 763 O O . ALA A 1 104 ? 0.333 -12.139 2.722 1.00 96.94 104 ALA A O 1
ATOM 764 N N . ALA A 1 105 ? 0.431 -13.861 1.286 1.00 98.19 105 ALA A N 1
ATOM 765 C CA . ALA A 1 105 ? -0.850 -14.463 1.647 1.00 98.19 105 ALA A CA 1
ATOM 766 C C . ALA A 1 105 ? -0.938 -14.849 3.135 1.00 98.19 105 ALA A C 1
ATOM 768 O O . ALA A 1 105 ? -1.930 -14.547 3.798 1.00 98.19 105 ALA A O 1
ATOM 769 N N . ARG A 1 106 ? 0.107 -15.490 3.680 1.00 97.25 106 ARG A N 1
ATOM 770 C CA . ARG A 1 106 ? 0.152 -15.881 5.101 1.00 97.25 106 ARG A CA 1
ATOM 771 C C . ARG A 1 106 ? 0.259 -14.668 6.021 1.00 97.25 106 ARG A C 1
ATOM 773 O O . ARG A 1 106 ? -0.503 -14.563 6.974 1.00 97.25 106 ARG A O 1
ATOM 780 N N . GLU A 1 107 ? 1.162 -13.744 5.704 1.00 97.00 107 GLU A N 1
ATOM 781 C CA . GLU A 1 107 ? 1.371 -12.520 6.490 1.00 97.00 107 GLU A CA 1
ATOM 782 C C . GLU A 1 107 ? 0.119 -11.623 6.461 1.00 97.00 107 GLU A C 1
ATOM 784 O O . GLU A 1 107 ? -0.215 -11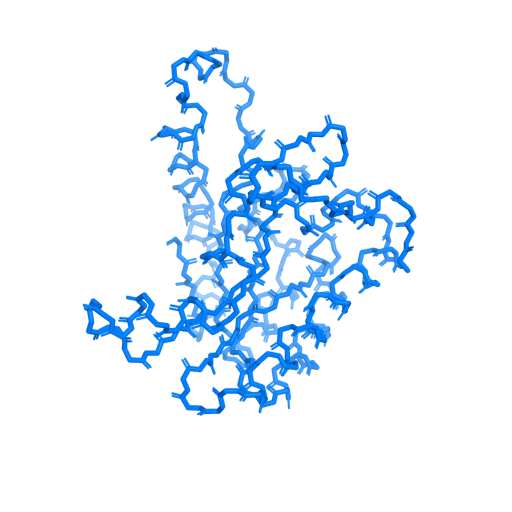.006 7.467 1.00 97.00 107 GLU A O 1
ATOM 789 N N . LEU A 1 108 ? -0.626 -11.588 5.346 1.00 98.31 108 LEU A N 1
ATOM 790 C CA . LEU A 1 108 ? -1.901 -10.871 5.252 1.00 98.31 108 LEU A CA 1
ATOM 791 C C . LEU A 1 108 ? -2.946 -11.444 6.214 1.00 98.31 108 LEU A C 1
ATOM 793 O O . LEU A 1 108 ? -3.637 -10.683 6.885 1.00 98.31 108 LEU A O 1
ATOM 797 N N . ALA A 1 109 ? -3.052 -12.771 6.312 1.00 96.75 109 ALA A N 1
ATOM 798 C CA . ALA A 1 109 ? -3.983 -13.408 7.239 1.00 96.75 109 ALA A CA 1
ATOM 799 C C . ALA A 1 109 ? -3.654 -13.081 8.706 1.00 96.75 109 ALA A C 1
ATOM 801 O O . ALA A 1 109 ? -4.558 -12.781 9.484 1.00 96.75 109 ALA A O 1
ATOM 802 N N . GLU A 1 110 ? -2.368 -13.080 9.071 1.00 96.56 110 GLU A N 1
ATOM 803 C CA . GLU A 1 110 ? -1.916 -12.666 10.406 1.00 96.56 110 GLU A CA 1
ATOM 804 C C . GLU A 1 110 ? -2.190 -11.179 10.663 1.00 96.56 110 GLU A C 1
ATOM 806 O O . GLU A 1 110 ? -2.679 -10.808 11.731 1.00 96.56 110 GLU A O 1
ATOM 811 N N . LEU A 1 111 ? -1.937 -10.326 9.668 1.00 97.31 111 LEU A N 1
ATOM 812 C CA . LEU A 1 111 ? -2.169 -8.888 9.754 1.00 97.31 111 LEU A CA 1
ATOM 813 C C . LEU A 1 111 ? -3.645 -8.550 9.979 1.00 97.31 111 LEU A C 1
ATOM 815 O O . LEU A 1 111 ? -3.960 -7.697 10.805 1.00 97.31 111 LEU A O 1
ATOM 819 N N . MET A 1 112 ? -4.545 -9.245 9.285 1.00 98.19 112 MET A N 1
ATOM 820 C CA . MET A 1 112 ? -5.993 -9.049 9.406 1.00 98.19 112 MET A CA 1
ATOM 821 C C . MET A 1 112 ? -6.561 -9.502 10.760 1.00 98.19 112 MET A C 1
ATOM 823 O O . MET A 1 112 ? -7.697 -9.162 11.086 1.00 98.19 112 MET A O 1
ATOM 827 N N . ALA A 1 113 ? -5.788 -10.231 11.573 1.00 97.38 113 ALA A N 1
ATOM 828 C CA . ALA A 1 113 ? -6.154 -10.552 12.953 1.00 97.38 113 ALA A CA 1
ATOM 829 C C . ALA A 1 113 ? -5.816 -9.422 13.949 1.00 97.38 113 ALA A C 1
ATOM 831 O O . ALA A 1 113 ? -6.236 -9.481 15.107 1.00 97.38 113 ALA A O 1
ATOM 832 N N . VAL A 1 114 ? -5.060 -8.398 13.533 1.00 97.50 114 VAL A N 1
ATOM 833 C CA . VAL A 1 114 ? -4.665 -7.277 14.395 1.00 97.50 114 VAL A CA 1
ATOM 834 C C . VAL A 1 114 ? -5.782 -6.222 14.438 1.00 97.50 114 VAL A C 1
ATOM 836 O O . VAL A 1 114 ? -6.171 -5.704 13.390 1.00 97.50 114 VAL A O 1
ATOM 839 N N . PRO A 1 115 ? -6.293 -5.839 15.626 1.00 97.25 115 PRO A N 1
ATOM 840 C CA . PRO A 1 115 ? -7.366 -4.853 15.731 1.00 97.25 115 PRO A CA 1
ATOM 841 C C . PRO A 1 115 ? -7.024 -3.506 15.079 1.00 97.25 115 PRO A C 1
ATOM 843 O O . PRO A 1 115 ? -5.986 -2.910 15.365 1.00 97.25 115 PRO A O 1
ATOM 846 N N . GLY A 1 116 ? -7.935 -3.019 14.231 1.00 96.69 116 GLY A N 1
ATOM 847 C CA . GLY A 1 116 ? -7.830 -1.731 13.538 1.00 96.69 116 GLY A CA 1
ATOM 848 C C . GLY A 1 116 ? -6.895 -1.719 12.320 1.00 96.69 116 GLY A C 1
ATOM 849 O O . GLY A 1 116 ? -6.716 -0.668 11.699 1.00 96.69 116 GLY A O 1
ATOM 850 N N . LEU A 1 117 ? -6.328 -2.873 11.946 1.00 98.19 117 LEU A N 1
ATOM 851 C CA . LEU A 1 117 ? -5.717 -3.079 10.635 1.00 98.19 117 LEU A CA 1
ATOM 852 C C . LEU A 1 117 ? -6.750 -3.718 9.699 1.00 98.19 117 LEU A C 1
ATOM 854 O O . LEU A 1 117 ? -7.400 -4.700 10.049 1.00 98.19 117 LEU A O 1
ATOM 858 N N . HIS A 1 118 ? -6.914 -3.142 8.509 1.00 98.31 118 HIS A N 1
ATOM 859 C CA . HIS A 1 118 ? -8.002 -3.487 7.586 1.00 98.31 118 HIS A CA 1
ATOM 860 C C . HIS A 1 118 ? -7.533 -3.940 6.202 1.00 98.31 118 HIS A C 1
ATOM 862 O O . HIS A 1 118 ? -8.357 -4.172 5.314 1.00 98.31 118 HIS A O 1
ATOM 868 N N . GLY A 1 119 ? -6.224 -4.084 6.005 1.00 98.44 119 GLY A N 1
ATOM 869 C CA . GLY A 1 119 ? -5.673 -4.580 4.755 1.00 98.44 119 GLY A CA 1
ATOM 870 C C . GLY A 1 119 ? -4.225 -4.179 4.545 1.00 98.44 119 GLY A C 1
ATOM 871 O O . GLY A 1 119 ? -3.483 -4.000 5.510 1.00 98.44 119 GLY A O 1
ATOM 872 N N . VAL A 1 120 ? -3.820 -4.048 3.285 1.00 98.19 120 VAL A N 1
ATOM 873 C CA . VAL A 1 120 ? -2.430 -3.784 2.898 1.00 98.19 120 VAL A CA 1
ATOM 874 C C . VAL A 1 120 ? -2.331 -2.764 1.775 1.00 98.19 120 VAL A C 1
ATOM 876 O O . VAL A 1 120 ? -3.183 -2.719 0.892 1.00 98.19 120 VAL A O 1
ATOM 879 N N . GLU A 1 121 ? -1.254 -1.990 1.793 1.00 97.62 121 GLU A N 1
ATOM 880 C CA . GLU A 1 121 ? -0.771 -1.234 0.649 1.00 97.62 121 GLU A CA 1
ATOM 881 C C . GLU A 1 121 ? 0.295 -2.047 -0.103 1.00 97.62 121 GLU A C 1
ATOM 883 O O . GLU A 1 121 ? 1.239 -2.570 0.499 1.00 97.62 121 GLU A O 1
ATOM 888 N N . ILE A 1 122 ? 0.149 -2.160 -1.425 1.00 95.75 122 ILE A N 1
ATOM 889 C CA . ILE A 1 122 ? 1.090 -2.849 -2.316 1.00 95.75 122 ILE A CA 1
ATOM 890 C C . ILE A 1 122 ? 1.419 -1.980 -3.540 1.00 95.75 122 ILE A C 1
ATOM 892 O O . ILE A 1 122 ? 0.604 -1.153 -3.951 1.00 95.75 122 ILE A O 1
ATOM 896 N N . PRO A 1 123 ? 2.597 -2.154 -4.161 1.00 94.06 123 PRO A N 1
ATOM 897 C CA . PRO A 1 123 ? 2.936 -1.452 -5.390 1.00 94.06 123 PRO A CA 1
ATOM 898 C C . PRO A 1 123 ? 2.074 -1.918 -6.569 1.00 94.06 123 PRO A C 1
ATOM 900 O O . PRO A 1 123 ? 1.672 -3.077 -6.652 1.00 94.06 123 PRO A O 1
ATOM 903 N N . SER A 1 124 ? 1.892 -1.032 -7.545 1.00 93.56 124 SER A N 1
ATOM 904 C CA . SER A 1 124 ? 1.215 -1.330 -8.816 1.00 93.56 124 SER A CA 1
ATOM 905 C C . SER A 1 124 ? 1.891 -2.443 -9.632 1.00 93.56 124 SER A C 1
ATOM 907 O O . SER A 1 124 ? 1.230 -3.129 -10.413 1.00 93.56 124 SER A O 1
ATOM 909 N N . SER A 1 125 ? 3.193 -2.664 -9.437 1.00 91.75 125 SER A N 1
ATOM 910 C CA . SER A 1 125 ? 3.931 -3.782 -10.022 1.00 91.75 125 SER A CA 1
ATOM 911 C C . SER A 1 125 ? 5.077 -4.237 -9.114 1.00 91.75 125 SER A C 1
ATOM 913 O O . SER A 1 125 ? 5.578 -3.484 -8.279 1.00 91.75 125 SER A O 1
ATOM 915 N N . VAL A 1 126 ? 5.520 -5.481 -9.290 1.00 90.19 126 VAL A N 1
ATOM 916 C CA . VAL A 1 126 ? 6.647 -6.065 -8.553 1.00 90.19 126 VAL A CA 1
ATOM 917 C C . VAL A 1 126 ? 7.693 -6.519 -9.560 1.00 90.19 126 VAL A C 1
ATOM 919 O O . VAL A 1 126 ? 7.469 -7.465 -10.311 1.00 90.19 126 VAL A O 1
ATOM 922 N N . GLY A 1 127 ? 8.836 -5.831 -9.613 1.00 84.25 127 GLY A N 1
ATOM 923 C CA . GLY A 1 127 ? 9.904 -6.168 -10.565 1.00 84.25 127 GLY A CA 1
ATOM 924 C C . GLY A 1 127 ? 9.445 -6.148 -12.032 1.00 84.25 127 GLY A C 1
ATOM 925 O O . GLY A 1 127 ? 9.923 -6.949 -12.829 1.00 84.25 127 GLY A O 1
ATOM 926 N N . GLY A 1 128 ? 8.480 -5.284 -12.372 1.00 85.56 128 GLY A N 1
ATOM 927 C CA . GLY A 1 128 ? 7.872 -5.204 -13.706 1.00 85.56 128 GLY A CA 1
ATOM 928 C C . GLY A 1 128 ? 6.743 -6.208 -13.968 1.00 85.56 128 GLY A C 1
ATOM 929 O O . GLY A 1 128 ? 6.113 -6.142 -15.021 1.00 85.56 128 GLY A O 1
ATOM 930 N N . ARG A 1 129 ? 6.443 -7.112 -13.026 1.00 92.00 129 ARG A N 1
ATOM 931 C CA . ARG A 1 129 ? 5.268 -7.986 -13.097 1.00 92.00 129 ARG A CA 1
ATOM 932 C C . ARG A 1 129 ? 4.046 -7.265 -12.529 1.00 92.00 129 ARG A C 1
ATOM 934 O O . ARG A 1 129 ? 4.051 -6.844 -11.372 1.00 92.00 129 ARG A O 1
ATOM 941 N N . TYR A 1 130 ? 3.006 -7.131 -13.343 1.00 94.06 130 TYR A N 1
ATOM 942 C CA . TYR A 1 130 ? 1.753 -6.476 -12.967 1.00 94.06 130 TYR A CA 1
ATOM 943 C C . TYR A 1 130 ? 0.790 -7.439 -12.280 1.00 94.06 130 TYR A C 1
ATOM 945 O O . TYR A 1 130 ? 0.817 -8.644 -12.521 1.00 94.06 130 TYR A O 1
ATOM 953 N N . LEU A 1 131 ? -0.100 -6.893 -11.455 1.00 96.56 131 LEU A N 1
ATOM 954 C CA . LEU A 1 131 ? -0.898 -7.674 -10.508 1.00 96.56 131 LEU A CA 1
ATOM 955 C C . LEU A 1 131 ? -2.004 -8.553 -11.130 1.00 96.56 131 LEU A C 1
ATOM 957 O O . LEU A 1 131 ? -2.670 -9.286 -10.404 1.00 96.56 131 LEU A O 1
ATOM 961 N N . GLY A 1 132 ? -2.191 -8.510 -12.452 1.00 97.56 132 GLY A N 1
ATOM 962 C CA . GLY A 1 132 ? -3.025 -9.475 -13.183 1.00 97.56 132 GLY A CA 1
ATOM 963 C C . GLY A 1 132 ? -2.324 -10.803 -13.504 1.00 97.56 132 GLY A C 1
ATOM 964 O O . GLY A 1 132 ? -2.972 -11.727 -13.975 1.00 97.56 132 GLY A O 1
ATOM 965 N N . ASP A 1 133 ? -1.009 -10.911 -13.292 1.00 98.00 133 ASP A N 1
ATOM 966 C CA . ASP A 1 133 ? -0.253 -12.148 -13.523 1.00 98.00 133 ASP A CA 1
ATOM 967 C C . ASP A 1 133 ? -0.679 -13.251 -12.532 1.00 98.00 133 ASP A C 1
ATOM 969 O O . ASP A 1 133 ? -0.782 -13.000 -11.326 1.00 98.00 133 ASP A O 1
ATOM 973 N N . ASP A 1 134 ? -0.881 -14.480 -13.027 1.00 98.00 134 ASP A N 1
ATOM 974 C CA . ASP A 1 134 ? -1.303 -15.635 -12.220 1.00 98.00 134 ASP A CA 1
ATOM 975 C C . ASP A 1 134 ? -0.328 -15.945 -11.060 1.00 98.00 134 ASP A C 1
ATOM 977 O O . ASP A 1 134 ? -0.702 -16.572 -10.067 1.00 98.00 134 ASP A O 1
ATOM 981 N N . PHE A 1 135 ? 0.915 -15.458 -11.131 1.00 97.81 135 PHE A N 1
ATOM 982 C CA . PHE A 1 135 ? 1.866 -15.472 -10.021 1.00 97.81 135 PHE A CA 1
ATOM 983 C C . PHE A 1 135 ? 1.276 -14.925 -8.712 1.00 97.81 135 PHE A C 1
ATOM 985 O O . PHE A 1 135 ? 1.600 -15.436 -7.641 1.00 97.81 135 PHE A O 1
ATOM 992 N N . PHE A 1 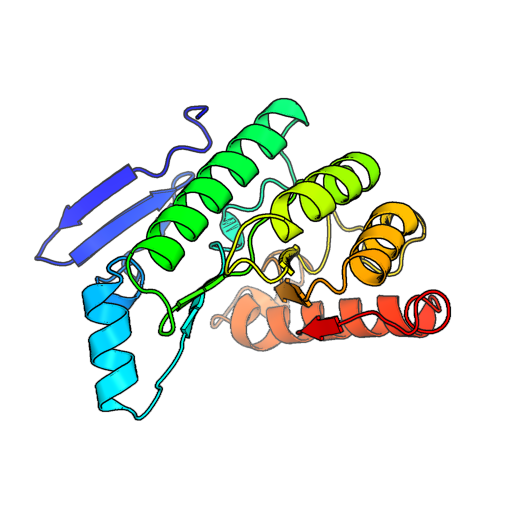136 ? 0.404 -13.914 -8.782 1.00 98.38 136 PHE A N 1
ATOM 993 C CA . PHE A 1 136 ? -0.195 -13.272 -7.610 1.00 98.38 136 PHE A CA 1
ATOM 994 C C . PHE A 1 136 ? -1.485 -13.942 -7.118 1.00 98.38 136 PHE A C 1
ATOM 996 O O . PHE A 1 136 ? -2.038 -13.494 -6.113 1.00 98.38 136 PHE A O 1
ATOM 1003 N N . LEU A 1 137 ? -1.960 -15.024 -7.753 1.00 98.31 137 LEU A N 1
ATOM 1004 C CA . LEU A 1 137 ? -3.185 -15.717 -7.327 1.00 98.31 137 LEU A CA 1
ATOM 1005 C C . LEU A 1 137 ? -3.194 -16.113 -5.842 1.00 98.31 137 LEU A C 1
ATOM 1007 O O . LEU A 1 137 ? -4.219 -15.866 -5.212 1.00 98.31 137 LEU A O 1
ATOM 1011 N N . PRO A 1 138 ? -2.104 -16.640 -5.238 1.00 98.50 138 PRO A N 1
ATOM 1012 C CA . PRO A 1 138 ? -2.116 -16.973 -3.812 1.00 98.50 138 PRO A CA 1
ATOM 1013 C C . PRO A 1 138 ? -2.395 -15.759 -2.916 1.00 98.50 138 PRO A C 1
ATOM 1015 O O . PRO A 1 138 ? -3.097 -15.867 -1.913 1.00 98.50 138 PRO A O 1
ATOM 1018 N N . PHE A 1 139 ? -1.865 -14.587 -3.285 1.00 98.56 139 PHE A N 1
ATOM 1019 C CA . PHE A 1 139 ? -2.122 -13.343 -2.563 1.00 98.56 139 PHE A CA 1
ATOM 1020 C C . PHE A 1 139 ? -3.576 -12.892 -2.743 1.00 98.56 139 PHE A C 1
ATOM 1022 O O . PHE A 1 139 ? -4.231 -12.550 -1.759 1.00 98.56 139 PHE A O 1
ATOM 1029 N N . TRP A 1 140 ? -4.098 -12.933 -3.972 1.00 98.69 140 TRP A N 1
ATOM 1030 C CA . TRP A 1 140 ? -5.482 -12.546 -4.250 1.00 98.69 140 TRP A CA 1
ATOM 1031 C C . TRP A 1 140 ? -6.506 -13.453 -3.568 1.00 98.69 140 TRP A C 1
ATOM 1033 O O . TRP A 1 140 ? -7.481 -12.955 -3.006 1.00 98.69 140 TRP A O 1
ATOM 1043 N N . GLU A 1 141 ? -6.257 -14.760 -3.537 1.00 98.56 141 GLU A N 1
ATOM 1044 C CA . GLU A 1 141 ? -7.084 -15.725 -2.813 1.00 98.56 141 GLU A CA 1
ATOM 1045 C C . GLU A 1 141 ? -7.143 -15.394 -1.314 1.00 98.56 141 GLU A C 1
ATOM 1047 O O . GLU A 1 141 ? -8.228 -15.322 -0.733 1.00 98.56 141 GLU A O 1
ATOM 1052 N N . ALA A 1 142 ? -5.996 -15.100 -0.694 1.00 98.50 142 ALA A N 1
ATOM 1053 C CA . ALA A 1 142 ? -5.942 -14.700 0.710 1.00 98.50 142 ALA A CA 1
ATOM 1054 C C . ALA A 1 142 ? -6.614 -13.342 0.968 1.00 98.50 142 ALA A C 1
ATOM 1056 O O . ALA A 1 142 ? -7.332 -13.190 1.959 1.00 98.50 142 ALA A O 1
ATOM 1057 N N . ALA A 1 143 ? -6.430 -12.358 0.085 1.00 98.75 143 ALA A N 1
ATOM 1058 C CA . ALA A 1 143 ? -7.075 -11.052 0.207 1.00 98.75 143 ALA A CA 1
ATOM 1059 C C . ALA A 1 143 ? -8.604 -11.166 0.144 1.00 98.75 143 ALA A C 1
ATOM 1061 O O . ALA A 1 143 ? -9.305 -10.586 0.975 1.00 98.75 143 ALA A O 1
ATOM 1062 N N . ALA A 1 144 ? -9.121 -11.982 -0.776 1.00 98.50 144 ALA A N 1
ATOM 1063 C CA . ALA A 1 144 ? -10.547 -12.260 -0.878 1.00 98.50 144 ALA A CA 1
ATOM 1064 C C . ALA A 1 144 ? -11.072 -13.023 0.348 1.00 98.50 144 ALA A C 1
ATOM 1066 O O . ALA A 1 144 ? -12.103 -12.651 0.905 1.00 98.50 144 ALA A O 1
ATOM 1067 N N . GLY A 1 145 ? -10.351 -14.054 0.801 1.00 98.12 145 GLY A N 1
ATOM 1068 C CA . GLY A 1 145 ? -10.746 -14.873 1.951 1.00 98.12 145 GLY A CA 1
ATOM 1069 C C . GLY A 1 145 ? -10.739 -14.123 3.287 1.00 98.12 145 GLY A C 1
ATOM 1070 O O . GLY A 1 145 ? -11.541 -14.426 4.167 1.00 98.12 145 GLY A O 1
ATOM 1071 N N . THR A 1 146 ? -9.867 -13.123 3.437 1.00 98.25 146 THR A N 1
ATOM 1072 C CA . THR A 1 146 ? -9.772 -12.290 4.650 1.00 98.25 146 THR A CA 1
ATOM 1073 C C . THR A 1 146 ? -10.643 -11.034 4.597 1.00 98.25 146 THR A C 1
ATOM 1075 O O . THR A 1 146 ? -10.870 -10.400 5.626 1.00 98.25 146 THR A O 1
ATOM 1078 N N . GLY A 1 147 ? -11.138 -10.650 3.414 1.00 98.31 147 GLY A N 1
ATOM 1079 C CA . GLY A 1 147 ? -11.871 -9.398 3.210 1.00 98.31 147 GLY A CA 1
ATOM 1080 C C . GLY A 1 147 ? -11.001 -8.143 3.354 1.00 98.31 147 GLY A C 1
ATOM 1081 O O . GLY A 1 147 ? -11.535 -7.061 3.629 1.00 98.31 147 GLY A O 1
ATOM 1082 N N . ALA A 1 148 ? -9.683 -8.294 3.198 1.00 98.62 148 ALA A N 1
ATOM 1083 C CA . ALA A 1 148 ? -8.707 -7.217 3.278 1.00 98.62 148 ALA A CA 1
ATOM 1084 C C . ALA A 1 148 ? -8.927 -6.167 2.182 1.00 98.62 148 ALA A C 1
ATOM 1086 O O . ALA A 1 148 ? -9.194 -6.501 1.027 1.00 98.62 148 ALA A O 1
ATOM 1087 N N . VAL A 1 149 ? -8.757 -4.891 2.535 1.00 98.69 149 VAL A N 1
ATOM 1088 C CA . VAL A 1 149 ? -8.622 -3.811 1.552 1.00 98.69 149 VAL A CA 1
ATOM 1089 C C . VAL A 1 149 ? -7.212 -3.855 0.971 1.00 98.69 149 VAL A C 1
ATOM 1091 O O . VAL A 1 149 ? -6.230 -3.737 1.699 1.00 98.69 149 VAL A O 1
ATOM 1094 N N . VAL A 1 150 ? -7.101 -4.013 -0.343 1.00 98.56 150 VAL A N 1
ATOM 1095 C CA . VAL A 1 150 ? -5.827 -3.934 -1.059 1.00 98.56 150 VAL A CA 1
ATOM 1096 C C . VAL A 1 150 ? -5.721 -2.551 -1.685 1.00 98.56 150 VAL A C 1
ATOM 1098 O O . VAL A 1 150 ? -6.342 -2.277 -2.711 1.00 98.56 150 VAL A O 1
ATOM 1101 N N . PHE A 1 151 ? -4.957 -1.672 -1.041 1.00 98.31 151 PHE A N 1
ATOM 1102 C CA . PHE A 1 151 ? -4.608 -0.362 -1.572 1.00 98.31 151 PHE A CA 1
ATOM 1103 C C . PHE A 1 151 ? -3.412 -0.496 -2.517 1.00 98.31 151 PHE A C 1
ATOM 1105 O O . PHE A 1 151 ? -2.327 -0.905 -2.116 1.00 98.31 151 PHE A O 1
ATOM 1112 N N . ILE A 1 152 ? -3.611 -0.201 -3.795 1.00 96.88 152 ILE A N 1
ATOM 1113 C CA . ILE A 1 152 ? -2.574 -0.311 -4.815 1.00 96.88 152 ILE A CA 1
ATOM 1114 C C . ILE A 1 152 ? -2.013 1.081 -5.070 1.00 96.88 152 ILE A C 1
ATOM 1116 O O . ILE A 1 152 ? -2.695 1.937 -5.623 1.00 96.88 152 ILE A O 1
ATOM 1120 N N . HIS A 1 153 ? -0.749 1.289 -4.719 1.00 94.75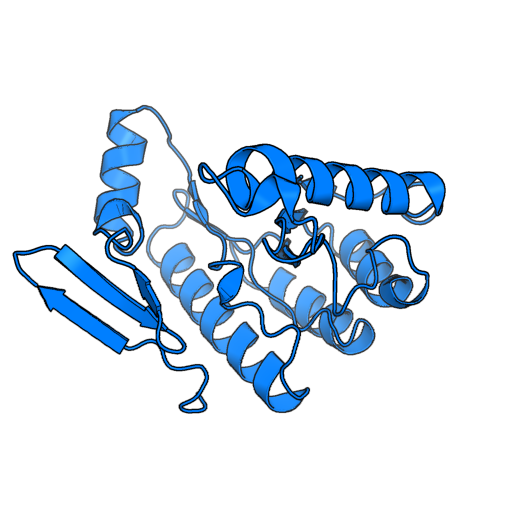 153 HIS A N 1
ATOM 1121 C CA . HIS A 1 153 ? -0.073 2.563 -4.929 1.00 94.75 153 HIS A CA 1
ATOM 1122 C C . HIS A 1 153 ? 0.925 2.453 -6.099 1.00 94.75 153 HIS A C 1
ATOM 1124 O O . HIS A 1 153 ? 1.681 1.478 -6.185 1.00 94.75 153 HIS A O 1
ATOM 1130 N N . PRO A 1 154 ? 0.984 3.419 -7.033 1.00 91.38 154 PRO A N 1
ATOM 1131 C CA . PRO A 1 154 ? 1.997 3.437 -8.088 1.00 91.38 154 PRO A CA 1
ATOM 1132 C C . PRO A 1 154 ? 3.403 3.566 -7.496 1.00 91.38 154 PRO A C 1
ATOM 1134 O O . PRO A 1 154 ? 3.651 4.329 -6.562 1.00 91.38 154 PRO A O 1
ATOM 1137 N N . SER A 1 155 ? 4.343 2.782 -8.014 1.00 72.69 155 SER A N 1
ATOM 1138 C CA . SER A 1 155 ? 5.692 2.663 -7.456 1.00 72.69 155 SER A CA 1
ATOM 1139 C C . SER A 1 155 ? 6.672 3.686 -8.038 1.00 72.69 155 SER A C 1
ATOM 1141 O O . SER A 1 155 ? 7.861 3.666 -7.711 1.00 72.69 155 SER A O 1
ATOM 1143 N N . THR A 1 156 ? 6.180 4.629 -8.853 1.00 66.19 156 THR A N 1
ATOM 1144 C CA . THR A 1 156 ? 6.894 5.810 -9.383 1.00 66.19 156 THR A CA 1
ATOM 1145 C C . THR A 1 156 ? 8.029 5.507 -10.364 1.00 66.19 156 THR A C 1
ATOM 1147 O O 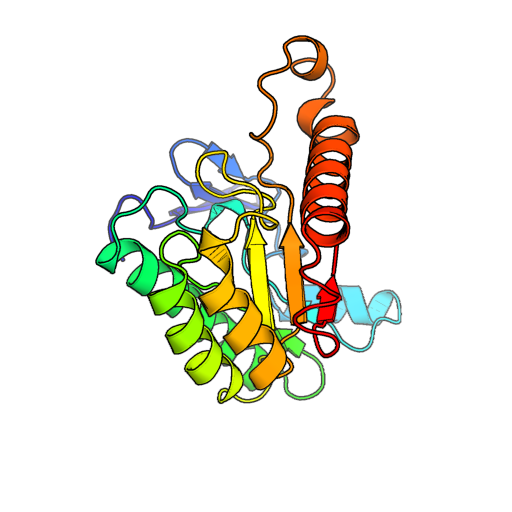. THR A 1 156 ? 8.680 6.421 -10.867 1.00 66.19 156 THR A O 1
ATOM 1150 N N . ARG A 1 157 ? 8.285 4.225 -10.658 1.00 58.72 157 ARG A N 1
ATOM 1151 C CA . ARG A 1 157 ? 9.398 3.766 -11.509 1.00 58.72 157 ARG A CA 1
ATOM 1152 C C . ARG A 1 157 ? 8.973 2.925 -12.713 1.00 58.72 157 ARG A C 1
ATOM 1154 O O . ARG A 1 157 ? 9.846 2.516 -13.473 1.00 58.72 157 ARG A O 1
ATOM 1161 N N . GLY A 1 158 ? 7.677 2.642 -12.870 1.00 64.12 158 GLY A N 1
ATOM 1162 C CA . GLY A 1 158 ? 7.188 1.593 -13.772 1.00 64.12 158 GLY A CA 1
ATOM 1163 C C . GLY A 1 158 ? 7.560 1.802 -15.238 1.00 64.12 158 GLY A C 1
ATOM 1164 O O . GLY A 1 158 ? 8.035 0.878 -15.897 1.00 64.12 158 GLY A O 1
ATOM 1165 N N . PHE A 1 159 ? 7.416 3.027 -15.743 1.00 70.44 159 PHE A N 1
ATOM 1166 C CA . PHE A 1 159 ? 7.693 3.311 -17.144 1.00 70.44 159 PHE A CA 1
ATOM 1167 C C . PHE A 1 159 ? 8.929 4.189 -17.273 1.00 70.44 159 PHE A C 1
ATOM 1169 O O . PHE A 1 159 ? 8.879 5.387 -17.006 1.00 70.44 159 PHE A O 1
ATOM 1176 N N . GLY A 1 160 ? 10.038 3.600 -17.723 1.00 78.50 160 GLY A N 1
ATOM 1177 C CA . GLY A 1 160 ? 11.217 4.341 -18.176 1.00 78.50 160 GLY A CA 1
ATOM 1178 C C . GLY A 1 160 ? 10.935 5.090 -19.482 1.00 78.50 160 GLY A C 1
ATOM 1179 O O . GLY A 1 160 ? 11.545 4.790 -20.502 1.00 78.50 160 GLY A O 1
ATOM 1180 N N . ILE A 1 161 ? 9.957 6.001 -19.468 1.00 86.81 161 ILE A N 1
ATOM 1181 C CA . ILE A 1 161 ? 9.539 6.828 -20.599 1.00 86.81 161 ILE A CA 1
ATOM 1182 C C . ILE A 1 161 ? 10.294 8.157 -20.494 1.00 86.81 161 ILE A C 1
ATOM 1184 O O . ILE A 1 161 ? 9.943 8.966 -19.634 1.00 86.81 161 ILE A O 1
ATOM 1188 N N . PRO A 1 162 ? 11.259 8.445 -21.390 1.00 90.25 162 PRO A N 1
ATOM 1189 C CA . PRO A 1 162 ? 12.067 9.667 -21.305 1.00 90.25 162 PRO A CA 1
ATOM 1190 C C . PRO A 1 162 ? 11.246 10.963 -21.336 1.00 90.25 162 PRO A C 1
ATOM 1192 O O . PRO A 1 162 ? 11.638 11.980 -20.773 1.00 90.25 162 PRO A O 1
ATOM 1195 N N . ALA A 1 163 ? 10.065 10.937 -21.964 1.00 89.38 163 ALA A N 1
ATOM 1196 C CA . ALA A 1 163 ? 9.157 12.083 -21.998 1.00 89.38 163 ALA A CA 1
ATOM 1197 C C . ALA A 1 163 ? 8.620 12.491 -20.608 1.00 89.38 163 ALA A C 1
ATOM 1199 O O . ALA A 1 163 ? 8.097 13.594 -20.469 1.00 89.38 163 ALA A O 1
ATOM 1200 N N . LEU A 1 164 ? 8.740 11.627 -19.591 1.00 90.62 164 LEU A N 1
ATOM 1201 C CA . LEU A 1 164 ? 8.274 11.885 -18.226 1.00 90.62 164 LEU A CA 1
ATOM 1202 C C . LEU A 1 164 ? 9.367 12.439 -17.290 1.00 90.62 164 LEU A C 1
ATOM 1204 O O . LEU A 1 164 ? 9.055 12.810 -16.157 1.00 90.62 164 LEU A O 1
ATOM 1208 N N . ASP A 1 165 ? 10.622 12.524 -17.745 1.00 88.62 165 ASP A N 1
ATOM 1209 C CA . ASP A 1 165 ? 11.765 12.919 -16.904 1.00 88.62 165 ASP A CA 1
ATOM 1210 C C . ASP A 1 165 ? 11.738 14.411 -16.519 1.00 88.62 165 ASP A C 1
ATOM 1212 O O . ASP A 1 165 ? 12.278 14.818 -15.488 1.00 88.62 165 ASP A O 1
ATOM 1216 N N . GLY A 1 166 ? 11.093 15.243 -17.341 1.00 88.38 166 GLY A N 1
ATOM 1217 C CA . GLY A 1 166 ? 10.940 16.678 -17.110 1.00 88.38 166 GLY A CA 1
ATOM 1218 C C . GLY A 1 166 ? 9.673 17.044 -16.334 1.00 88.38 166 GLY A C 1
ATOM 1219 O O . GLY A 1 166 ? 8.711 16.283 -16.272 1.00 88.38 166 GLY A O 1
ATOM 1220 N N . TYR A 1 167 ? 9.653 18.257 -15.774 1.00 91.88 167 TYR A N 1
ATOM 1221 C CA . TYR A 1 167 ? 8.450 18.927 -15.243 1.00 91.88 167 TYR A CA 1
ATOM 1222 C C . TYR A 1 167 ? 7.624 18.126 -14.220 1.00 91.88 167 TYR A C 1
ATOM 1224 O O . TYR A 1 167 ? 6.423 18.351 -14.092 1.00 91.88 167 TYR A O 1
ATOM 1232 N N . TYR A 1 168 ? 8.252 17.197 -13.489 1.00 88.69 168 TYR A N 1
ATOM 1233 C CA . TYR A 1 168 ? 7.572 16.326 -12.519 1.00 88.69 168 TYR A CA 1
ATOM 1234 C C . TYR A 1 168 ? 6.492 15.414 -13.148 1.00 88.69 168 TYR A C 1
ATOM 1236 O O . TYR A 1 168 ? 5.609 14.904 -12.453 1.00 88.69 168 TYR A O 1
ATOM 1244 N N . LEU A 1 169 ? 6.571 15.179 -14.467 1.00 90.38 169 LEU A N 1
ATOM 1245 C CA . LEU A 1 169 ? 5.588 14.390 -15.218 1.00 90.38 169 LEU A CA 1
ATOM 1246 C C . LEU A 1 169 ? 5.592 12.910 -14.837 1.00 90.38 169 LEU A C 1
ATOM 1248 O O . LEU A 1 169 ? 4.553 12.258 -14.933 1.00 90.38 169 LEU A O 1
ATOM 1252 N N . TRP A 1 170 ? 6.707 12.381 -14.329 1.00 87.50 170 TRP A N 1
ATOM 1253 C CA . TRP A 1 170 ? 6.738 11.040 -13.740 1.00 87.50 170 TRP A CA 1
ATOM 1254 C C . TRP A 1 170 ? 5.670 10.869 -12.645 1.00 87.50 170 TRP A C 1
ATOM 1256 O O . TRP A 1 170 ? 5.070 9.804 -12.543 1.00 87.50 170 TRP A O 1
ATOM 1266 N N . ASN A 1 171 ? 5.371 11.922 -11.874 1.00 87.94 171 ASN A N 1
ATOM 1267 C CA . ASN A 1 171 ? 4.374 11.873 -10.809 1.00 87.94 171 ASN A CA 1
ATOM 1268 C C . ASN A 1 171 ? 2.975 12.253 -11.305 1.00 87.94 171 ASN A C 1
ATOM 1270 O O . ASN A 1 171 ? 2.010 11.572 -10.982 1.00 87.94 171 ASN A O 1
ATOM 1274 N N . SER A 1 172 ? 2.838 13.341 -12.069 1.00 90.81 172 SER A N 1
ATOM 1275 C CA . SER A 1 172 ? 1.515 13.833 -12.491 1.00 90.81 172 SER A CA 1
ATOM 1276 C C . SER A 1 172 ? 0.892 13.039 -13.643 1.00 90.81 172 SER A C 1
ATOM 1278 O O . SER A 1 172 ? -0.327 13.049 -13.786 1.00 90.81 172 SER A O 1
ATOM 1280 N N . VAL A 1 173 ? 1.703 12.342 -14.447 1.00 91.69 173 VAL A N 1
ATOM 1281 C CA . VAL A 1 173 ? 1.254 11.522 -15.587 1.00 91.69 173 VAL A CA 1
ATOM 1282 C C . VAL A 1 173 ? 1.664 10.061 -15.417 1.00 91.69 173 VAL A C 1
ATOM 1284 O O . VAL A 1 173 ? 0.845 9.169 -15.632 1.00 91.69 173 VAL A O 1
ATOM 1287 N N . GLY A 1 174 ? 2.906 9.800 -15.001 1.00 91.62 174 GLY A N 1
ATOM 1288 C CA . GLY A 1 174 ? 3.428 8.438 -14.859 1.00 91.62 174 GLY A CA 1
ATOM 1289 C C . GLY A 1 174 ? 2.691 7.606 -13.807 1.00 91.62 174 GLY A C 1
ATOM 1290 O O . GLY A 1 174 ? 2.302 6.480 -14.103 1.00 91.62 174 GLY A O 1
A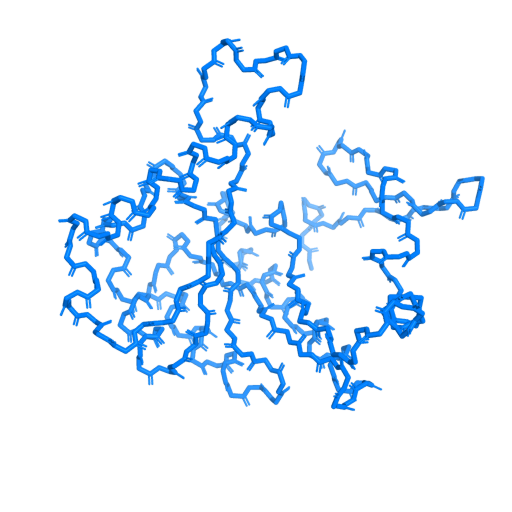TOM 1291 N N . ASN A 1 175 ? 2.434 8.163 -12.619 1.00 91.94 175 ASN A N 1
ATOM 1292 C CA . ASN A 1 175 ? 1.695 7.456 -11.566 1.00 91.94 175 ASN A CA 1
ATOM 1293 C C . ASN A 1 175 ? 0.254 7.101 -11.987 1.00 91.94 175 ASN A C 1
ATOM 1295 O O . ASN A 1 175 ? -0.088 5.923 -11.900 1.00 91.94 175 ASN A O 1
ATOM 1299 N N . PRO A 1 176 ? -0.576 8.034 -12.513 1.00 93.38 176 PRO A N 1
ATOM 1300 C CA . PRO A 1 176 ? -1.894 7.676 -13.044 1.00 93.38 176 PRO A CA 1
ATOM 1301 C C . PRO A 1 176 ? -1.848 6.627 -14.158 1.00 93.38 176 PRO A C 1
ATOM 1303 O O . PRO A 1 176 ? -2.709 5.750 -14.211 1.00 93.38 176 PRO A O 1
ATOM 1306 N N . LEU A 1 177 ? -0.842 6.692 -15.040 1.00 92.81 177 LEU A N 1
ATOM 1307 C CA . LEU A 1 177 ? -0.646 5.683 -16.078 1.00 92.81 177 LEU A CA 1
ATOM 1308 C C . LEU A 1 177 ? -0.353 4.304 -15.467 1.00 92.81 177 LEU A C 1
ATOM 1310 O O . LEU A 1 177 ? -0.902 3.310 -15.934 1.00 92.81 177 LEU A O 1
ATOM 1314 N N . GLU A 1 178 ? 0.477 4.229 -14.423 1.00 92.19 178 GLU A N 1
ATOM 1315 C CA . GLU A 1 178 ? 0.837 2.963 -13.764 1.00 92.19 178 GLU A CA 1
ATOM 1316 C C . GLU A 1 178 ? -0.384 2.349 -13.080 1.00 92.19 178 GLU A C 1
ATOM 1318 O O . GLU A 1 178 ? -0.684 1.177 -13.309 1.00 92.19 178 GLU A O 1
ATOM 1323 N N . THR A 1 179 ? -1.158 3.167 -12.363 1.00 95.12 179 THR A N 1
ATOM 1324 C CA . THR A 1 179 ? -2.440 2.758 -11.780 1.00 95.12 179 THR A CA 1
ATOM 1325 C C . THR A 1 179 ? -3.401 2.231 -12.852 1.00 95.12 179 THR A C 1
ATOM 1327 O O . THR A 1 179 ? -3.985 1.160 -12.682 1.00 95.12 179 THR A O 1
ATOM 1330 N N . ALA A 1 180 ? -3.543 2.933 -13.984 1.00 96.00 180 ALA A N 1
ATOM 1331 C CA . ALA A 1 180 ? -4.433 2.523 -15.072 1.00 96.00 180 ALA A CA 1
ATOM 1332 C C . ALA A 1 180 ? -4.013 1.189 -15.710 1.00 96.00 180 ALA A C 1
ATOM 1334 O O . ALA A 1 180 ? -4.862 0.335 -15.973 1.00 96.00 180 ALA A O 1
ATOM 1335 N N . VAL A 1 181 ? -2.710 0.983 -15.928 1.00 94.88 181 VAL A N 1
ATOM 1336 C CA . VAL A 1 181 ? -2.179 -0.282 -16.456 1.00 94.88 181 VAL A CA 1
ATOM 1337 C C . VAL A 1 181 ? -2.441 -1.422 -15.476 1.00 94.88 181 VAL A C 1
ATOM 1339 O O . VAL A 1 181 ? -2.974 -2.454 -15.879 1.00 94.88 181 VAL A O 1
ATOM 1342 N N . THR A 1 182 ? -2.156 -1.245 -14.187 1.00 95.75 182 THR A N 1
ATOM 1343 C CA . THR A 1 182 ? -2.420 -2.287 -13.185 1.00 95.75 182 THR A CA 1
ATOM 1344 C C . THR A 1 182 ? -3.902 -2.628 -13.079 1.00 95.75 182 THR A C 1
ATOM 1346 O O . THR A 1 182 ? -4.249 -3.810 -13.064 1.00 95.75 182 THR A O 1
ATOM 1349 N N . ALA A 1 183 ? -4.782 -1.625 -13.081 1.00 97.88 183 ALA A N 1
ATOM 1350 C CA . ALA A 1 183 ? -6.227 -1.837 -13.081 1.00 97.88 183 ALA A CA 1
ATOM 1351 C C . ALA A 1 183 ? -6.687 -2.646 -14.306 1.00 97.88 183 ALA A C 1
ATOM 1353 O O . ALA A 1 183 ? -7.442 -3.610 -14.167 1.00 97.88 183 ALA A O 1
ATOM 1354 N N . ALA A 1 184 ? -6.181 -2.308 -15.498 1.00 98.12 184 ALA A N 1
ATOM 1355 C CA . ALA A 1 184 ? -6.472 -3.043 -16.724 1.00 98.12 184 ALA A CA 1
ATOM 1356 C C . ALA A 1 184 ? -5.966 -4.493 -16.665 1.00 98.12 184 ALA A C 1
ATOM 1358 O O . ALA A 1 184 ? -6.691 -5.401 -17.061 1.00 98.12 184 ALA A O 1
ATOM 1359 N N . HIS A 1 185 ? -4.765 -4.731 -16.131 1.00 97.50 185 HIS A N 1
ATOM 1360 C CA . HIS A 1 185 ? -4.234 -6.083 -15.942 1.00 97.50 185 HIS A CA 1
ATOM 1361 C C . HIS A 1 185 ? -5.128 -6.927 -15.026 1.00 97.50 185 HIS A C 1
ATOM 1363 O O . HIS A 1 185 ? -5.451 -8.056 -15.380 1.00 97.50 185 HIS A O 1
ATOM 1369 N N . ILE A 1 186 ? -5.542 -6.387 -13.876 1.00 98.38 186 ILE A N 1
ATOM 1370 C CA . ILE A 1 186 ? -6.416 -7.083 -12.917 1.00 98.38 186 ILE A CA 1
ATOM 1371 C C . ILE A 1 186 ? -7.758 -7.441 -13.571 1.00 98.38 186 ILE A C 1
ATOM 1373 O O . ILE A 1 186 ? -8.204 -8.585 -13.473 1.00 98.38 186 ILE A O 1
ATOM 1377 N N . ALA A 1 187 ? -8.378 -6.483 -14.266 1.00 98.25 187 ALA A N 1
ATOM 1378 C CA . ALA A 1 187 ? -9.670 -6.686 -14.914 1.00 98.25 187 ALA A CA 1
ATOM 1379 C C . ALA A 1 187 ? -9.583 -7.692 -16.075 1.00 98.25 187 ALA A C 1
ATOM 1381 O O . ALA A 1 187 ? -10.318 -8.672 -16.110 1.00 98.25 187 ALA A O 1
ATOM 1382 N N . VAL A 1 188 ? -8.658 -7.494 -17.018 1.00 98.31 188 VAL A N 1
ATOM 1383 C CA . VAL A 1 188 ? -8.571 -8.321 -18.234 1.00 98.31 188 VAL A CA 1
ATOM 1384 C C . VAL A 1 188 ? -8.070 -9.738 -17.939 1.00 98.31 188 VAL A C 1
ATOM 1386 O O . VAL A 1 188 ? -8.469 -10.676 -18.625 1.00 98.31 188 VAL A O 1
ATOM 1389 N N . ALA A 1 189 ? -7.238 -9.930 -16.909 1.00 98.19 189 ALA A N 1
ATOM 1390 C CA . ALA A 1 189 ? -6.791 -11.262 -16.487 1.00 98.19 189 ALA A CA 1
ATOM 1391 C C . ALA A 1 189 ? -7.867 -12.070 -15.729 1.00 98.19 189 ALA A C 1
ATOM 1393 O O . ALA A 1 189 ? -7.644 -13.234 -15.368 1.00 98.19 189 ALA A O 1
ATOM 1394 N N . GLY A 1 190 ? -9.036 -11.474 -15.481 1.00 98.31 190 GLY A N 1
ATOM 1395 C CA . GLY A 1 190 ? -10.153 -12.145 -14.832 1.00 98.31 190 GLY A CA 1
ATOM 1396 C C . GLY A 1 190 ? -9.982 -12.307 -13.318 1.00 98.31 190 GLY A C 1
ATOM 1397 O O . GLY A 1 190 ? -10.487 -13.276 -12.746 1.00 98.31 190 GLY A O 1
ATOM 1398 N N . VAL A 1 191 ? -9.189 -11.445 -12.664 1.00 98.50 191 VAL A N 1
ATOM 1399 C CA . VAL A 1 191 ? -8.908 -11.560 -11.218 1.00 98.50 191 VAL A CA 1
ATOM 1400 C C . VAL A 1 191 ? -10.176 -11.297 -10.406 1.00 98.50 191 VAL A C 1
ATOM 1402 O O . VAL A 1 191 ? -10.451 -12.016 -9.446 1.00 98.50 191 VAL A O 1
ATOM 1405 N N . LEU A 1 192 ? -10.973 -10.305 -10.810 1.00 98.19 192 LEU A N 1
ATOM 1406 C CA . LEU A 1 192 ? -12.217 -9.939 -10.125 1.00 98.19 192 LEU A CA 1
ATOM 1407 C C . LEU A 1 192 ? -13.302 -11.010 -10.306 1.00 98.19 192 LEU A C 1
ATOM 1409 O O . LEU A 1 192 ? -14.085 -11.260 -9.396 1.00 98.19 192 LEU A O 1
ATOM 1413 N N . GLU A 1 193 ? -13.313 -11.688 -11.451 1.00 98.31 193 GLU A N 1
ATOM 1414 C CA . GLU A 1 193 ? -14.200 -12.808 -11.757 1.00 98.31 193 GLU A CA 1
ATOM 1415 C C . GLU A 1 193 ? -13.823 -14.055 -10.954 1.00 98.31 193 GLU A C 1
ATOM 1417 O O . GLU A 1 193 ? -14.703 -14.762 -10.462 1.00 98.31 193 GLU A O 1
ATOM 1422 N N . ARG A 1 194 ? -12.519 -14.323 -10.792 1.00 98.31 194 ARG A N 1
ATOM 1423 C CA . ARG A 1 194 ? -12.026 -15.415 -9.937 1.00 98.31 194 ARG A CA 1
ATOM 1424 C C . ARG A 1 194 ? -12.301 -15.158 -8.457 1.00 98.31 194 ARG A C 1
ATOM 1426 O O . ARG A 1 194 ? -12.608 -16.102 -7.732 1.00 98.31 194 ARG A O 1
ATOM 1433 N N . PHE A 1 195 ? -12.216 -13.904 -8.014 1.00 98.31 195 PHE A N 1
ATOM 1434 C CA . PHE A 1 195 ? -12.338 -13.524 -6.608 1.00 98.31 195 PHE A CA 1
ATOM 1435 C C . PHE A 1 195 ? -13.324 -12.355 -6.410 1.00 98.31 195 PHE A C 1
ATOM 1437 O O . PHE A 1 195 ? -12.914 -11.232 -6.105 1.00 98.31 195 PHE A O 1
ATOM 1444 N N . PRO A 1 196 ? -14.644 -12.600 -6.504 1.00 96.75 196 PRO A N 1
ATOM 1445 C CA . PRO A 1 196 ? -15.662 -11.541 -6.484 1.00 96.75 196 PRO A CA 1
ATOM 1446 C C . PRO A 1 196 ? -15.781 -10.787 -5.148 1.00 96.75 196 PRO A C 1
ATOM 1448 O O . PRO A 1 196 ? -16.452 -9.762 -5.078 1.00 96.75 196 PRO A O 1
ATOM 1451 N N . GLY A 1 197 ? -15.153 -11.285 -4.076 1.00 95.19 197 GLY A N 1
ATOM 1452 C CA . GLY A 1 197 ? -15.114 -10.635 -2.761 1.00 95.19 197 GLY A CA 1
ATOM 1453 C C . GLY A 1 197 ? -13.970 -9.633 -2.569 1.00 95.19 197 GLY A C 1
ATOM 1454 O O . GLY A 1 197 ? -13.862 -9.057 -1.485 1.00 95.19 197 GLY A O 1
ATOM 1455 N N . LEU A 1 198 ? -13.101 -9.440 -3.570 1.00 98.31 198 LEU A N 1
ATOM 1456 C CA . LEU A 1 198 ? -11.959 -8.532 -3.464 1.00 98.31 198 LEU A CA 1
ATOM 1457 C C . LEU A 1 198 ? -12.386 -7.077 -3.234 1.00 98.31 198 LEU A C 1
ATOM 1459 O O . LEU A 1 198 ? -13.333 -6.574 -3.837 1.00 98.31 198 LEU A O 1
ATOM 1463 N N . ARG A 1 199 ? -11.624 -6.382 -2.384 1.00 98.38 199 ARG A N 1
ATOM 1464 C CA . ARG A 1 199 ? -11.780 -4.953 -2.090 1.00 98.38 199 ARG A CA 1
ATOM 1465 C C . ARG A 1 199 ? -10.507 -4.231 -2.503 1.00 98.38 199 ARG A C 1
ATOM 1467 O O . ARG A 1 199 ? -9.512 -4.291 -1.789 1.00 98.38 199 ARG A O 1
ATOM 1474 N N . ILE A 1 200 ? -10.532 -3.582 -3.661 1.00 98.44 200 ILE A N 1
ATOM 1475 C CA . ILE A 1 200 ? -9.365 -2.898 -4.229 1.00 98.44 200 ILE A CA 1
ATOM 1476 C C . ILE A 1 200 ? -9.573 -1.385 -4.159 1.00 98.44 200 ILE A C 1
ATOM 1478 O O . ILE A 1 200 ? -10.635 -0.889 -4.535 1.00 98.44 200 ILE A O 1
ATOM 1482 N N . LEU A 1 201 ? -8.550 -0.673 -3.691 1.00 98.25 201 LEU A N 1
ATOM 1483 C CA . LEU A 1 201 ? -8.436 0.784 -3.726 1.00 98.25 201 LEU A CA 1
ATOM 1484 C C . LEU A 1 201 ? -7.286 1.152 -4.678 1.00 98.25 201 LEU A C 1
ATOM 1486 O O . LEU A 1 201 ? -6.208 0.569 -4.570 1.00 98.25 201 LEU A O 1
ATOM 1490 N N . LEU A 1 202 ? -7.532 2.081 -5.605 1.00 95.38 202 LEU A N 1
ATOM 1491 C CA . LEU A 1 202 ? -6.592 2.561 -6.630 1.00 95.38 202 LEU A CA 1
ATOM 1492 C C . LEU A 1 202 ? -6.267 4.042 -6.429 1.00 95.38 202 LEU A C 1
ATOM 1494 O O . LEU A 1 202 ? -7.185 4.767 -5.979 1.00 95.38 202 LEU A O 1
#

Foldseek 3Di:
DDPLLDWDWDADPNFIWTHHPNDIDSVCGCCNPPVVNVCVVCVVVVNQADEAADDQLQQCLPDDPVVNAVSQVVQLVVQLVSCVVPPPRYAYETHANQNQLQRRLVVQLVSLVRPRHAYHEHECARPLHGCLDCSNVSNLVSQLVSLGEYEYFHNLPNDPDVVCPPDVNSPVPVRVVSVVVNVCSCVVSCSCVVRVSHHYHD

Organism: NCBI:txid3127015

Radius of gyration: 17.31 Å; chains: 1; bounding box: 37×42×43 Å

Secondary structure (DSSP, 8-state):
--GGG--EEEEETTEEEEEETTEEES---HHHH-HHHHHHHHHHTT---EEE---GGGS-TTS-HHHHHHHHHHHHHHHHHHHHHSTTTEEEEE---TTSHHHHHHHHHHHTTSTTEEEEEEESEETTEETTSGGGHHHHHHHHHHT-EEEEE--S-S---GGGSSTTHIIIIIHHHHHHHHHHHHHHTTHHHH-TT-EEE-

InterPro domains:
  IPR006680 Amidohydrolase-related [PF04909] (65-201)
  IPR032465 2-amino-3-carboxymuconate-6-semialdehyde decarboxylase [PTHR21240] (26-202)
  IPR032466 Metal-dependent hydrolase [SSF51556] (32-202)

Sequence (202 aa):
MPDAWRPSLRTEDGHRIVGFRGRELTSAVGEFSDAGVMLADAAATGVEHLLLSPWISLVPVGAGPDEARLVCRVQNEGLARLVAAYPGRLSAVGAVPVQDPAVAARELAELMAVPGLHGVEIPSSVGGRYLGDDFFLPFWEAAAGTGAVVFIHPSTRGFGIPALDGYYLWNSVGNPLETAVTAAHIAVAGVLERFPGLRILL

pLDDT: mean 90.22, std 9.75, range [58.72, 98.75]